Protein AF-0000000071927206 (afdb_homodimer)

Foldseek 3Di:
DPPPVPPDKDKAFDVVQLPPDAQKDWQDWDADVVQQKIKIWIFHDDDPVDGGDTWKIKIDHAWDDKDKDWPPPVVVCVDPPRVSGQKIKMPPDPVVVVSCVVVVNPCVVAPWIWMWGDHPTMIMITTGRDGIDMGTDPPPD/DPPPVPPDKDKAFDVVQLPPDAQKDWQDWDADVVQQKIKIWIFHDDDPVDGGDTWKIKIDHAWDDKDKDWPPPVVVCVPPDRCSHQKIKMPPDPVVVVSCVVVVNPCVVAPWIWMWGDHPTMIMITTGRDGIDMGTDPPPD

pLDDT: mean 85.43, std 18.82, range [23.3, 98.81]

Radius of gyration: 18.83 Å; Cα contacts (8 Å, |Δi|>4): 605; chains: 2; bounding box: 44×54×59 Å

Nearest PDB structures (foldseek):
  3msw-assembly1_A  TM=3.056E-01  e=7.959E-01  Bacteroides fragilis NCTC 9343
  1jc4-assembly2_D  TM=4.512E-01  e=2.788E+00  Propionibacterium freudenreichii subsp. shermanii
  2nvm-assembly1_A  TM=3.347E-01  e=4.313E+00  Trichormus variabilis ATCC 29413
  1jc4-assembly2_D  TM=5.559E-01  e=2.829E+00  Propionibacterium freudenreichii subsp. shermanii
  3msw-assembly1_A  TM=3.058E-01  e=8.439E-01  Bacteroides fragilis NCTC 9343

Solvent-accessible surface area (backbone atoms only — not comparable to full-atom values): 15521 Å² total; per-residue (Å²): 128,84,71,71,79,61,79,74,63,40,78,41,70,38,72,82,46,70,76,54,71,74,77,43,34,71,40,34,39,42,36,34,54,77,78,33,32,36,39,38,32,32,12,39,73,69,52,98,89,42,72,53,49,70,44,30,36,40,40,38,41,58,65,47,33,38,36,38,30,49,50,55,44,60,63,86,64,63,59,86,63,63,72,69,57,46,33,25,36,40,49,59,42,69,67,58,53,49,47,32,59,51,33,68,45,75,59,67,86,56,71,70,41,38,38,36,40,51,35,92,56,36,32,35,39,37,32,20,66,49,83,60,43,82,45,73,49,75,73,76,130,128,83,73,72,80,61,79,76,64,39,78,41,70,37,73,83,45,69,77,55,73,74,78,43,33,71,39,33,39,38,35,35,54,76,77,33,31,35,39,38,31,32,13,39,72,69,51,96,88,43,72,52,49,70,46,30,36,40,40,38,42,58,66,46,34,39,35,40,31,50,50,53,43,59,64,84,65,62,58,85,65,65,73,72,58,45,33,25,36,40,49,59,41,68,67,56,52,48,48,31,58,52,34,69,47,76,59,67,85,53,71,69,41,38,39,36,40,50,33,91,56,35,30,36,39,37,33,19,66,48,84,62,43,82,43,74,50,74,73,77,129

Organism: Aeromonas hydrophila subsp. hydrophila (strain ATCC 7966 / DSM 30187 / BCRC 13018 / CCUG 14551 / JCM 1027 / KCTC 2358 / NCIMB 9240 / NCTC 8049) (NCBI:txid380703)

Secondary structure (DSSP, 8-state):
---------EEEE-GGGGGSPTTEEEEEEEEETTTTEEEEEEEE---TTSPPEEEEEEEEESEEEEEEEET---STT-SS-----SEEEEES-HHHHHHHHHTTTTTTTS--EEEEEE-SSEEEEEEESS--EEEEPP---/-------PPEEEE-GGGGGSPTTEEEEEEEEETTTTEEEEEEEE---TTS--EEEEEEEEESEEEEEEEET---STT-SS-----SEEEEES-HHHHHHHHHTTTTTTTS--EEEEEE-SSEEEEEEESS--EEEEPP---

Structure (mmCIF, N/CA/C/O backbone):
data_AF-0000000071927206-model_v1
#
loop_
_entity.id
_entity.type
_entity.pdbx_description
1 polymer 'Uncharacterize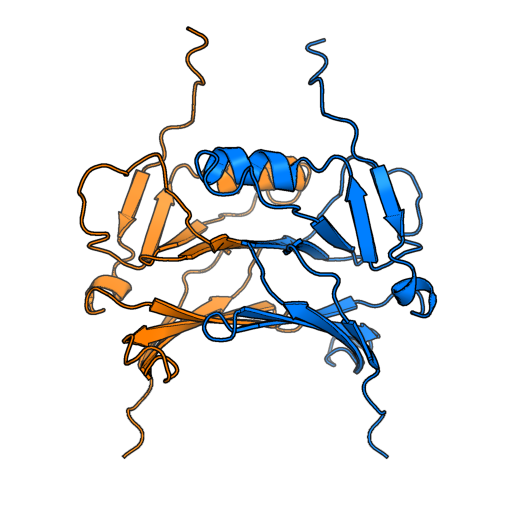d protein'
#
loop_
_atom_site.group_PDB
_atom_site.id
_atom_site.type_symbol
_atom_site.label_atom_id
_atom_site.label_alt_id
_atom_site.label_comp_id
_atom_site.label_asym_id
_atom_site.label_entity_id
_atom_site.label_seq_id
_atom_site.pdbx_PDB_ins_code
_atom_site.Cartn_x
_atom_site.Cartn_y
_atom_site.Cartn_z
_atom_site.occupancy
_atom_site.B_iso_or_equiv
_atom_site.auth_seq_id
_atom_site.auth_comp_id
_atom_site.auth_asym_id
_atom_site.auth_atom_id
_atom_site.pdbx_PDB_model_num
ATOM 1 N N . MET A 1 1 ? -18.281 3.443 -30.125 1 23.3 1 MET A N 1
ATOM 2 C CA . MET A 1 1 ? -17.312 2.396 -29.781 1 23.3 1 MET A CA 1
ATOM 3 C C . MET A 1 1 ? -15.984 3 -29.359 1 23.3 1 MET A C 1
ATOM 5 O O . MET A 1 1 ? -15.117 3.242 -30.203 1 23.3 1 MET A O 1
ATOM 9 N N . GLU A 1 2 ? -15.898 4.016 -28.578 1 28.59 2 GLU A N 1
ATOM 10 C CA . GLU A 1 2 ? -14.594 4.602 -28.281 1 28.59 2 GLU A CA 1
ATOM 11 C C . GLU A 1 2 ? -13.617 3.547 -27.766 1 28.59 2 GLU A C 1
ATOM 13 O O . GLU A 1 2 ? -13.883 2.857 -26.781 1 28.59 2 GLU A O 1
ATOM 18 N N . GLN A 1 3 ? -12.953 2.828 -28.656 1 26.89 3 GLN A N 1
ATOM 19 C CA . GLN A 1 3 ? -11.867 1.879 -28.438 1 26.89 3 GLN A CA 1
ATOM 20 C C . GLN A 1 3 ? -10.891 2.398 -27.391 1 26.89 3 GLN A C 1
ATOM 22 O O . GLN A 1 3 ? -10.172 3.373 -27.625 1 26.89 3 GLN A O 1
ATOM 27 N N . LYS A 1 4 ? -11.203 2.498 -26.125 1 38.38 4 LYS A N 1
ATOM 28 C CA . LYS A 1 4 ? -10.219 2.826 -25.094 1 38.38 4 LYS A CA 1
ATOM 29 C C . LYS A 1 4 ? -8.875 2.178 -25.391 1 38.38 4 LYS A C 1
ATOM 31 O O . LYS A 1 4 ? -8.766 0.95 -25.453 1 38.38 4 LYS A O 1
ATOM 36 N N . ASN A 1 5 ? -8.219 2.611 -26.312 1 41.53 5 ASN A N 1
ATOM 37 C CA . ASN A 1 5 ? -6.852 2.221 -26.641 1 41.53 5 ASN A CA 1
ATOM 38 C C . ASN A 1 5 ? -6.098 1.721 -25.406 1 41.53 5 ASN A C 1
ATOM 40 O O . ASN A 1 5 ? -5.371 2.484 -24.766 1 41.53 5 ASN A O 1
ATOM 44 N N . ALA A 1 6 ? -6.805 1.001 -24.656 1 54.22 6 ALA A N 1
ATOM 45 C CA . ALA A 1 6 ? -6.203 0.512 -23.422 1 54.22 6 ALA A CA 1
ATOM 46 C C . ALA A 1 6 ? -4.934 -0.283 -23.703 1 54.22 6 ALA A C 1
ATOM 48 O O . ALA A 1 6 ? -4.898 -1.104 -24.625 1 54.22 6 ALA A O 1
ATOM 49 N N . ILE A 1 7 ? -3.74 0.4 -23.641 1 59.66 7 ILE A N 1
ATOM 50 C CA . ILE A 1 7 ? -2.477 -0.326 -23.688 1 59.66 7 ILE A CA 1
ATOM 51 C C . ILE A 1 7 ? -2.678 -1.746 -23.156 1 59.66 7 ILE A C 1
ATOM 53 O O . ILE A 1 7 ? -3.1 -1.938 -22.016 1 59.66 7 ILE A O 1
ATOM 57 N N . ARG A 1 8 ? -2.695 -2.691 -24.125 1 76.31 8 ARG A N 1
ATOM 58 C CA . ARG A 1 8 ? -2.805 -4.086 -23.719 1 76.31 8 ARG A CA 1
ATOM 59 C C . ARG A 1 8 ? -1.643 -4.484 -22.812 1 76.31 8 ARG A C 1
ATOM 61 O O . ARG A 1 8 ? -0.479 -4.375 -23.203 1 76.31 8 ARG A O 1
ATOM 68 N N . GLN A 1 9 ? -1.873 -4.801 -21.547 1 82.12 9 GLN A N 1
ATOM 69 C CA . GLN A 1 9 ? -0.846 -5.215 -20.594 1 82.12 9 GLN A CA 1
ATOM 70 C C . GLN A 1 9 ? -0.563 -6.711 -20.703 1 82.12 9 GLN A C 1
ATOM 72 O O . GLN A 1 9 ? -1.472 -7.5 -20.969 1 82.12 9 GLN A O 1
ATOM 77 N N . VAL A 1 10 ? 0.725 -7.066 -20.797 1 87.31 10 VAL A N 1
ATOM 78 C CA . VAL A 1 10 ? 1.173 -8.453 -20.797 1 87.31 10 VAL A CA 1
ATOM 79 C C . VAL A 1 10 ? 1.718 -8.82 -19.422 1 87.31 10 VAL A C 1
ATOM 81 O O . VAL A 1 10 ? 2.436 -8.031 -18.797 1 87.31 10 VAL A O 1
ATOM 84 N N . ALA A 1 11 ? 1.315 -9.961 -18.922 1 89.81 11 ALA A N 1
ATOM 85 C CA . ALA A 1 11 ? 1.809 -10.508 -17.656 1 89.81 11 ALA A CA 1
ATOM 86 C C . ALA A 1 11 ? 2.732 -11.695 -17.906 1 89.81 11 ALA A C 1
ATOM 88 O O . ALA A 1 11 ? 2.359 -12.656 -18.578 1 89.81 11 ALA A O 1
ATOM 89 N N . VAL A 1 12 ? 3.957 -11.57 -17.438 1 91.62 12 VAL A N 1
ATOM 90 C CA . VAL A 1 12 ? 4.926 -12.656 -17.484 1 91.62 12 VAL A CA 1
ATOM 91 C C . VAL A 1 12 ? 5.238 -13.141 -16.078 1 91.62 12 VAL A C 1
ATOM 93 O O . VAL A 1 12 ? 5.492 -12.336 -15.18 1 91.62 12 VAL A O 1
ATOM 96 N N . PRO A 1 13 ? 5.18 -14.461 -15.891 1 92.12 13 PRO A N 1
ATOM 97 C CA . PRO A 1 13 ? 5.5 -14.953 -14.547 1 92.12 13 PRO A CA 1
ATOM 98 C C . PRO A 1 13 ? 6.898 -14.539 -14.094 1 92.12 13 PRO A C 1
ATOM 100 O O . PRO A 1 13 ? 7.836 -14.531 -14.891 1 92.12 13 PRO A O 1
ATOM 103 N N . TRP A 1 14 ? 7.004 -14.094 -12.867 1 95.62 14 TRP A N 1
ATOM 104 C CA . TRP A 1 14 ? 8.305 -13.883 -12.242 1 95.62 14 TRP A CA 1
ATOM 105 C C . TRP A 1 14 ? 8.984 -15.211 -11.93 1 95.62 14 TRP A C 1
ATOM 107 O O . TRP A 1 14 ? 8.477 -16 -11.141 1 95.62 14 TRP A O 1
ATOM 117 N N . ALA A 1 15 ? 10.055 -15.523 -12.531 1 93.81 15 ALA A N 1
ATOM 118 C CA . ALA A 1 15 ? 10.656 -16.844 -12.594 1 93.81 15 ALA A CA 1
ATOM 119 C C . ALA A 1 15 ? 10.828 -17.438 -11.195 1 93.81 15 ALA A C 1
ATOM 121 O O . ALA A 1 15 ? 10.453 -18.578 -10.945 1 93.81 15 ALA A O 1
ATOM 122 N N . PRO A 1 16 ? 11.312 -16.688 -10.195 1 94.38 16 PRO A N 1
ATOM 123 C CA . PRO A 1 16 ? 11.516 -17.266 -8.867 1 94.38 16 PRO A CA 1
ATOM 124 C C . PRO A 1 16 ? 10.211 -17.719 -8.219 1 94.38 16 PRO A C 1
ATOM 126 O O . PRO A 1 16 ? 10.227 -18.562 -7.309 1 94.38 16 PRO A O 1
ATOM 129 N N . SER A 1 17 ? 9.141 -17.203 -8.641 1 92.06 17 SER A N 1
ATOM 130 C CA . SER A 1 17 ? 7.867 -17.516 -7.996 1 92.06 17 SER A CA 1
ATOM 131 C C . SER A 1 17 ? 7.316 -18.859 -8.492 1 92.06 17 SER A C 1
ATOM 133 O O . SER A 1 17 ? 6.344 -19.375 -7.934 1 92.06 17 SER A O 1
ATOM 135 N N . ARG A 1 18 ? 7.871 -19.422 -9.461 1 90.06 18 ARG A N 1
ATOM 136 C CA . ARG A 1 18 ? 7.41 -20.703 -10 1 90.06 18 ARG A CA 1
ATOM 137 C C . ARG A 1 18 ? 7.535 -21.812 -8.969 1 90.06 18 ARG A C 1
ATOM 139 O O . ARG A 1 18 ? 6.879 -22.859 -9.086 1 90.06 18 ARG A O 1
ATOM 146 N N . GLN A 1 19 ? 8.305 -21.578 -8.031 1 91.06 19 GLN A N 1
ATOM 147 C CA . GLN A 1 19 ? 8.508 -22.578 -6.988 1 91.06 19 GLN A CA 1
ATOM 148 C C . GLN A 1 19 ? 7.398 -22.516 -5.945 1 91.06 19 GLN A C 1
ATOM 150 O O . GLN A 1 19 ? 7.312 -23.391 -5.07 1 91.06 19 GLN A O 1
ATOM 155 N N . LEU A 1 20 ? 6.645 -21.516 -6.012 1 92.81 20 LEU A N 1
ATOM 156 C CA . LEU A 1 20 ? 5.59 -21.359 -5.02 1 92.81 20 LEU A CA 1
ATOM 157 C C . LEU A 1 20 ? 4.398 -22.25 -5.344 1 92.81 20 LEU A C 1
ATOM 159 O O . LEU A 1 20 ? 4.023 -22.391 -6.508 1 92.81 20 LEU A O 1
ATOM 163 N N . PRO A 1 21 ? 3.887 -22.891 -4.309 1 90.75 21 PRO A N 1
ATOM 164 C CA . PRO A 1 21 ? 2.646 -23.641 -4.547 1 90.75 21 PRO A CA 1
ATOM 165 C C . PRO A 1 21 ? 1.467 -22.719 -4.875 1 90.75 21 PRO A C 1
ATOM 167 O O . PRO A 1 21 ? 1.464 -21.547 -4.492 1 90.75 21 PRO A O 1
ATOM 170 N N . PRO A 1 22 ? 0.513 -23.219 -5.594 1 86.38 22 PRO A N 1
ATOM 171 C CA . PRO A 1 22 ? -0.684 -22.422 -5.867 1 86.38 22 PRO A CA 1
ATOM 172 C C . PRO A 1 22 ? -1.532 -22.188 -4.617 1 86.38 22 PRO A C 1
ATOM 174 O O . PRO A 1 22 ? -1.396 -22.906 -3.627 1 86.38 22 PRO A O 1
ATOM 177 N N . GLY A 1 23 ? -2.357 -21.156 -4.668 1 88.56 23 GLY A N 1
ATOM 178 C CA . GLY A 1 23 ? -3.385 -20.953 -3.66 1 88.56 23 GLY A CA 1
ATOM 179 C C . GLY A 1 23 ? -2.889 -20.172 -2.457 1 88.56 23 GLY A C 1
ATOM 180 O O . GLY A 1 23 ? -3.555 -20.125 -1.42 1 88.56 23 GLY A O 1
ATOM 181 N N . LEU A 1 24 ? -1.702 -19.609 -2.502 1 92.5 24 LEU A N 1
AT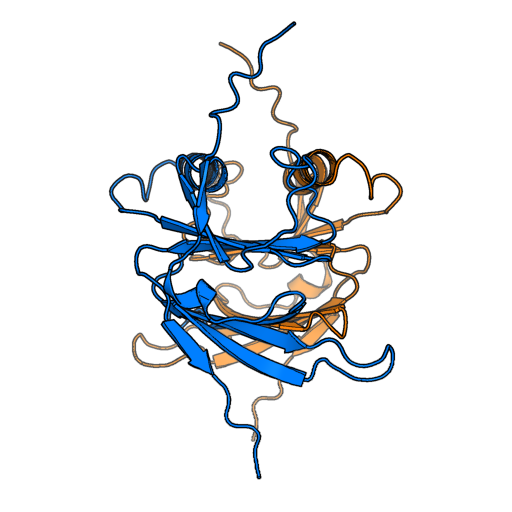OM 182 C CA . LEU A 1 24 ? -1.231 -18.766 -1.404 1 92.5 24 LEU A CA 1
ATOM 183 C C . LEU A 1 24 ? -2.064 -17.5 -1.296 1 92.5 24 LEU A C 1
ATOM 185 O O . LEU A 1 24 ? -2.721 -17.094 -2.26 1 92.5 24 LEU A O 1
ATOM 189 N N . VAL A 1 25 ? -2.043 -16.984 -0.081 1 93 25 VAL A N 1
ATOM 190 C CA . VAL A 1 25 ? -2.697 -15.703 0.16 1 93 25 VAL A CA 1
ATOM 191 C C . VAL A 1 25 ? -1.664 -14.672 0.608 1 93 25 VAL A C 1
ATOM 193 O O . VAL A 1 25 ? -0.577 -15.031 1.066 1 93 25 VAL A O 1
ATOM 196 N N . VAL A 1 26 ? -1.976 -13.445 0.363 1 94.88 26 VAL A N 1
ATOM 197 C CA . VAL A 1 26 ? -1.181 -12.375 0.957 1 94.88 26 VAL A CA 1
ATOM 198 C C . VAL A 1 26 ? -1.554 -12.211 2.428 1 94.88 26 VAL A C 1
ATOM 200 O O . VAL A 1 26 ? -2.719 -11.969 2.758 1 94.88 26 VAL A O 1
ATOM 203 N N . ALA A 1 27 ? -0.619 -12.367 3.299 1 95.56 27 ALA A N 1
ATOM 204 C CA . ALA A 1 27 ? -0.892 -12.289 4.73 1 95.56 27 ALA A CA 1
ATOM 205 C C . ALA A 1 27 ? -0.689 -10.867 5.25 1 95.56 27 ALA A C 1
ATOM 207 O O . ALA A 1 27 ? -1.537 -10.336 5.969 1 95.56 27 ALA A O 1
ATOM 208 N N . GLU A 1 28 ? 0.412 -10.266 4.906 1 97.06 28 GLU A N 1
ATOM 209 C CA . GLU A 1 28 ? 0.714 -8.93 5.398 1 97.06 28 GLU A CA 1
ATOM 210 C C . GLU A 1 28 ? 1.695 -8.211 4.477 1 97.06 28 GLU A C 1
ATOM 212 O O . GLU A 1 28 ? 2.447 -8.852 3.738 1 97.06 28 GLU A O 1
ATOM 217 N N . LEU A 1 29 ? 1.654 -6.934 4.5 1 98.5 29 LEU A N 1
ATOM 218 C CA . LEU A 1 29 ? 2.602 -6.039 3.85 1 98.5 29 LEU A CA 1
ATOM 219 C C . LEU A 1 29 ? 3.201 -5.059 4.852 1 98.5 29 LEU A C 1
ATOM 221 O O . LEU A 1 29 ? 2.475 -4.453 5.645 1 98.5 29 LEU A O 1
ATOM 225 N N . HIS A 1 30 ? 4.496 -4.969 4.832 1 98.81 30 HIS A N 1
ATOM 226 C CA . HIS A 1 30 ? 5.211 -4.004 5.66 1 98.81 30 HIS A CA 1
ATOM 227 C C . HIS A 1 30 ? 6.156 -3.15 4.824 1 98.81 30 HIS A C 1
ATOM 229 O O . HIS A 1 30 ? 7.148 -3.656 4.289 1 98.81 30 HIS A O 1
ATOM 235 N N . GLN A 1 31 ? 5.824 -1.914 4.75 1 98.5 31 GLN A N 1
ATOM 236 C CA . GLN A 1 31 ? 6.699 -0.978 4.051 1 98.5 31 GLN A CA 1
ATOM 237 C C . GLN A 1 31 ? 7.426 -0.065 5.035 1 98.5 31 GLN A C 1
ATOM 239 O O . GLN A 1 31 ? 6.789 0.638 5.824 1 98.5 31 GLN A O 1
ATOM 244 N N . ASP A 1 32 ? 8.68 -0.161 5.027 1 97.5 32 ASP A N 1
ATOM 245 C CA . ASP A 1 32 ? 9.547 0.738 5.781 1 97.5 32 ASP A CA 1
ATOM 246 C C . ASP A 1 32 ? 10.078 1.86 4.891 1 97.5 32 ASP A C 1
ATOM 248 O O . ASP A 1 32 ? 10.938 1.631 4.039 1 97.5 32 ASP A O 1
ATOM 252 N N . ILE A 1 33 ? 9.562 3.068 5.133 1 95.5 33 ILE A N 1
ATOM 253 C CA . ILE A 1 33 ? 9.883 4.184 4.246 1 95.5 33 ILE A CA 1
ATOM 254 C C . ILE A 1 33 ? 11.328 4.613 4.457 1 95.5 33 ILE A C 1
ATOM 256 O O . ILE A 1 33 ? 12.016 4.992 3.506 1 95.5 33 ILE A O 1
ATOM 260 N N . TRP A 1 34 ? 11.766 4.551 5.68 1 93 34 TRP A N 1
ATOM 261 C CA . TRP A 1 34 ? 13.125 4.973 6.004 1 93 34 TRP A CA 1
ATOM 262 C C . TRP A 1 34 ? 14.156 4.102 5.293 1 93 34 TRP A C 1
ATOM 264 O O . TRP A 1 34 ? 15.102 4.617 4.695 1 93 34 TRP A O 1
ATOM 274 N N . SER A 1 35 ? 13.914 2.85 5.305 1 94.69 35 SER A N 1
ATOM 275 C CA . SER A 1 35 ? 14.859 1.946 4.664 1 94.69 35 SER A CA 1
ATOM 276 C C . SER A 1 35 ? 14.492 1.703 3.205 1 94.69 35 SER A C 1
ATOM 278 O O . SER A 1 35 ? 15.156 0.929 2.512 1 94.69 35 SER A O 1
ATOM 280 N N . ASP A 1 36 ? 13.461 2.236 2.729 1 96.06 36 ASP A N 1
ATOM 281 C CA . ASP A 1 36 ? 12.992 2.1 1.353 1 96.06 36 ASP A CA 1
ATOM 282 C C . ASP A 1 36 ? 12.797 0.63 0.983 1 96.06 36 ASP A C 1
ATOM 284 O O . ASP A 1 36 ? 13.32 0.165 -0.032 1 96.06 36 ASP A O 1
ATOM 288 N N . SER A 1 37 ? 12 -0.006 1.831 1 98.25 37 SER A N 1
ATOM 289 C CA . SER A 1 37 ? 11.812 -1.438 1.627 1 98.25 37 SER A CA 1
ATOM 290 C C . SER A 1 37 ? 10.359 -1.84 1.86 1 98.25 37 SER A C 1
ATOM 292 O O . SER A 1 37 ? 9.617 -1.131 2.543 1 98.25 37 SER A O 1
ATOM 294 N N . LEU A 1 38 ? 10 -2.941 1.245 1 98.75 38 LEU A N 1
ATOM 295 C CA . LEU A 1 38 ? 8.68 -3.549 1.368 1 98.75 38 LEU A CA 1
ATOM 296 C C . LEU A 1 38 ? 8.789 -5.066 1.495 1 98.75 38 LEU A C 1
ATOM 298 O O . LEU A 1 38 ? 9.492 -5.711 0.71 1 98.75 38 LEU A O 1
ATOM 302 N N . THR A 1 39 ? 8.188 -5.562 2.475 1 98.75 39 THR A N 1
ATOM 303 C CA . THR A 1 39 ? 8.07 -7.008 2.643 1 98.75 39 THR A CA 1
ATOM 304 C C . THR A 1 39 ? 6.617 -7.449 2.49 1 98.75 39 THR A C 1
ATOM 306 O O . THR A 1 39 ? 5.727 -6.914 3.15 1 98.75 39 THR A O 1
ATOM 309 N N . ILE A 1 40 ? 6.414 -8.367 1.632 1 98.25 40 ILE A N 1
ATOM 310 C CA . ILE A 1 40 ? 5.109 -9 1.46 1 98.25 40 ILE A CA 1
ATOM 311 C C . ILE A 1 40 ? 5.184 -10.461 1.89 1 98.25 40 ILE A C 1
ATOM 313 O O . ILE A 1 40 ? 5.988 -11.234 1.356 1 98.25 40 ILE A O 1
ATOM 317 N N . MET A 1 41 ? 4.344 -10.766 2.818 1 97.75 41 MET A N 1
ATOM 318 C CA . MET A 1 41 ? 4.301 -12.141 3.324 1 97.75 41 MET A CA 1
ATOM 319 C C . MET A 1 41 ? 3.186 -12.93 2.65 1 97.75 41 MET A C 1
ATOM 321 O O . MET A 1 41 ? 2.039 -12.484 2.602 1 97.75 41 MET A O 1
ATOM 325 N N . LEU A 1 42 ? 3.588 -14.07 2.182 1 96.38 42 LEU A N 1
ATOM 326 C CA . LEU A 1 42 ? 2.635 -15 1.592 1 96.38 42 LEU A CA 1
ATOM 327 C C . LEU A 1 42 ? 2.5 -16.25 2.447 1 96.38 42 LEU A C 1
ATOM 329 O O . LEU A 1 42 ? 3.484 -16.734 3.021 1 96.38 42 LEU A O 1
ATOM 333 N N . GLY A 1 43 ? 1.302 -16.703 2.535 1 95.31 43 GLY A N 1
ATOM 334 C CA . GLY A 1 43 ? 1.065 -17.875 3.359 1 95.31 43 GLY A CA 1
ATOM 335 C C . GLY A 1 43 ? -0.08 -18.734 2.857 1 95.31 43 GLY A C 1
ATOM 336 O O . GLY A 1 43 ? -0.789 -18.344 1.925 1 95.31 43 GLY A O 1
ATOM 337 N N . ARG A 1 44 ? -0.213 -19.875 3.471 1 94.12 44 ARG A N 1
ATOM 338 C CA . ARG A 1 44 ? -1.331 -20.781 3.201 1 94.12 44 ARG A CA 1
ATOM 339 C C . ARG A 1 44 ? -2.523 -20.453 4.094 1 94.12 44 ARG A C 1
ATOM 341 O O . ARG A 1 44 ? -2.369 -20.297 5.309 1 94.12 44 ARG A O 1
ATOM 348 N N . ALA A 1 45 ? -3.562 -20.297 3.34 1 91.94 45 ALA A N 1
ATOM 349 C CA . ALA A 1 45 ? -4.781 -20.141 4.129 1 91.94 45 ALA A CA 1
ATOM 350 C C . ALA A 1 45 ? -5.047 -21.375 4.988 1 91.94 45 ALA A C 1
ATOM 352 O O . ALA A 1 45 ? -4.84 -22.5 4.543 1 91.94 45 ALA A O 1
ATOM 353 N N . ARG A 1 46 ? -5.441 -21.203 6.191 1 91.19 46 ARG A N 1
ATOM 354 C CA . ARG A 1 46 ? -5.785 -22.297 7.098 1 91.19 46 ARG A CA 1
ATOM 355 C C . ARG A 1 46 ? -7.289 -22.328 7.363 1 91.19 46 ARG A C 1
ATOM 357 O O . ARG A 1 46 ? -8.078 -22.578 6.453 1 91.19 46 ARG A O 1
ATOM 364 N N . SER A 1 47 ? -7.754 -21.891 8.516 1 88.44 47 SER A N 1
ATOM 365 C CA . SER A 1 47 ? -9.172 -21.766 8.836 1 88.44 47 SER A CA 1
ATOM 366 C C . SER A 1 47 ? -9.586 -20.312 8.992 1 88.44 47 SER A C 1
ATOM 368 O O . SER A 1 47 ? -8.742 -19.422 8.961 1 88.44 47 SER A O 1
ATOM 370 N N . ILE A 1 48 ? -10.852 -20.125 9.086 1 86.12 48 ILE A N 1
ATOM 371 C CA . ILE A 1 48 ? -11.398 -18.766 9.188 1 86.12 48 ILE A CA 1
ATOM 372 C C . ILE A 1 48 ? -10.961 -18.141 10.508 1 86.12 48 ILE A C 1
ATOM 374 O O . ILE A 1 48 ? -10.945 -16.906 10.648 1 86.12 48 ILE A O 1
ATOM 378 N N . ASP A 1 49 ? -10.562 -18.906 11.445 1 91.69 49 ASP A N 1
ATOM 379 C CA . ASP A 1 49 ? -10.258 -18.406 12.789 1 91.69 49 ASP A CA 1
ATOM 380 C C . ASP A 1 49 ? -8.758 -18.312 13.008 1 91.69 49 ASP A C 1
ATOM 382 O O . ASP A 1 49 ? -8.312 -17.875 14.078 1 91.69 49 ASP A O 1
ATOM 386 N N . LEU A 1 50 ? -7.969 -18.75 12 1 94.44 50 LEU A N 1
ATOM 387 C CA . LEU A 1 50 ? -6.516 -18.766 12.148 1 94.44 50 LEU A CA 1
ATOM 388 C C . LEU A 1 50 ? -5.848 -17.938 11.055 1 94.44 50 LEU A C 1
ATOM 390 O O . LEU A 1 50 ? -6.266 -17.984 9.898 1 94.44 50 LEU A O 1
ATOM 394 N N . PRO A 1 51 ? -4.887 -17.141 11.484 1 94.44 51 PRO A N 1
ATOM 395 C CA . PRO A 1 51 ? -4.121 -16.453 10.445 1 94.44 51 PRO A CA 1
ATOM 396 C C . PRO A 1 51 ? -3.402 -17.422 9.508 1 94.44 51 PRO A C 1
ATOM 398 O O . PRO A 1 51 ? -3.154 -18.578 9.875 1 94.44 51 PRO A O 1
ATOM 401 N N . PRO A 1 52 ? -3.129 -16.969 8.289 1 95.19 52 PRO A N 1
ATOM 402 C CA . PRO A 1 52 ? -2.393 -17.844 7.375 1 95.19 52 PRO A CA 1
ATOM 403 C C . PRO A 1 52 ? -1.054 -18.312 7.945 1 95.19 52 PRO A C 1
ATOM 405 O O . PRO A 1 52 ? -0.437 -17.594 8.734 1 95.19 52 PRO A O 1
ATOM 408 N N . GLN A 1 53 ? -0.697 -19.547 7.543 1 96.12 53 GLN A N 1
ATOM 409 C CA . GLN A 1 53 ? 0.651 -20.016 7.84 1 96.12 53 GLN A CA 1
ATOM 410 C C . GLN A 1 53 ? 1.664 -19.438 6.852 1 96.12 53 GLN A C 1
ATOM 412 O O . GLN A 1 53 ? 1.654 -19.797 5.672 1 96.12 53 GLN A O 1
ATOM 417 N N . ILE A 1 54 ? 2.576 -18.641 7.41 1 97.38 54 ILE A N 1
ATOM 418 C CA . ILE A 1 54 ? 3.508 -17.953 6.523 1 97.38 54 ILE A CA 1
ATOM 419 C C . ILE A 1 54 ? 4.453 -18.969 5.883 1 97.38 54 ILE A C 1
ATOM 421 O O . ILE A 1 54 ? 5.031 -19.797 6.578 1 97.38 54 ILE A O 1
ATOM 425 N N . LEU A 1 55 ? 4.547 -18.891 4.562 1 96.69 55 LEU A N 1
ATOM 426 C CA . LEU A 1 55 ? 5.43 -19.781 3.812 1 96.69 55 LEU A CA 1
ATOM 427 C C . LEU A 1 55 ? 6.672 -19.031 3.332 1 96.69 55 LEU A C 1
ATOM 429 O O . LEU A 1 55 ? 7.777 -19.578 3.375 1 96.69 55 LEU A O 1
ATOM 433 N N . CYS A 1 56 ? 6.539 -17.781 2.885 1 97 56 CYS A N 1
ATOM 434 C CA . CYS A 1 56 ? 7.664 -17.062 2.305 1 97 56 CYS A CA 1
ATOM 435 C C . CYS A 1 56 ? 7.441 -15.555 2.375 1 97 56 CYS A C 1
ATOM 437 O O . CYS A 1 56 ? 6.352 -15.102 2.719 1 97 56 CYS A O 1
ATOM 439 N N . ARG A 1 57 ? 8.469 -14.805 2.156 1 97.81 57 ARG A N 1
ATOM 440 C CA . ARG A 1 57 ? 8.398 -13.352 2.008 1 97.81 57 ARG A CA 1
ATOM 441 C C . ARG A 1 57 ? 9 -12.914 0.68 1 97.81 57 ARG A C 1
ATOM 443 O O . ARG A 1 57 ? 9.961 -13.516 0.194 1 97.81 57 ARG A O 1
ATOM 450 N N . VAL A 1 58 ? 8.406 -11.992 0.063 1 98.25 58 VAL A N 1
ATOM 451 C CA . VAL A 1 58 ? 8.945 -11.273 -1.084 1 98.25 58 VAL A CA 1
ATOM 452 C C . VAL A 1 58 ? 9.453 -9.906 -0.639 1 98.25 58 VAL A C 1
ATOM 454 O O . VAL A 1 58 ? 8.688 -9.078 -0.132 1 98.25 58 VAL A O 1
ATOM 457 N N . TYR A 1 59 ? 10.719 -9.688 -0.807 1 98.75 59 TYR A N 1
ATOM 458 C CA . TYR A 1 59 ? 11.383 -8.5 -0.294 1 98.75 59 TYR A CA 1
ATOM 459 C C . TYR A 1 59 ? 11.766 -7.555 -1.43 1 98.75 59 TYR A C 1
ATOM 461 O O . TYR A 1 59 ? 12.508 -7.934 -2.338 1 98.75 59 TYR A O 1
ATOM 469 N N . PHE A 1 60 ? 11.234 -6.367 -1.404 1 98.75 60 PHE A N 1
ATOM 470 C CA . PHE A 1 60 ? 11.5 -5.332 -2.398 1 98.75 60 PHE A CA 1
ATOM 471 C C . PHE A 1 60 ? 12.375 -4.23 -1.812 1 98.75 60 PHE A C 1
ATOM 473 O O . PHE A 1 60 ? 12.289 -3.938 -0.617 1 98.75 60 PHE A O 1
ATOM 480 N N . ARG A 1 61 ? 13.117 -3.623 -2.645 1 98.06 61 ARG A N 1
ATOM 481 C CA . ARG A 1 61 ? 13.852 -2.398 -2.35 1 98.06 61 ARG A CA 1
ATOM 482 C C . ARG A 1 61 ? 13.617 -1.345 -3.426 1 98.06 61 ARG A C 1
ATOM 484 O O . ARG A 1 61 ? 13.156 -1.664 -4.523 1 98.06 61 ARG A O 1
ATOM 491 N N . HIS A 1 62 ? 13.812 -0.064 -3.107 1 96.88 62 HIS A N 1
ATOM 492 C CA . HIS A 1 62 ? 13.695 1.051 -4.039 1 96.88 62 HIS A CA 1
ATOM 493 C C . HIS A 1 62 ? 12.297 1.118 -4.648 1 96.88 62 HIS A C 1
ATOM 495 O O . HIS A 1 62 ? 12.148 1.065 -5.871 1 96.88 62 HIS A O 1
ATOM 501 N N . ILE A 1 63 ? 11.336 1.319 -3.793 1 97.5 63 ILE A N 1
ATOM 502 C CA . ILE A 1 63 ? 9.922 1.287 -4.16 1 97.5 63 ILE A CA 1
ATOM 503 C C . ILE A 1 63 ? 9.453 2.691 -4.535 1 97.5 63 ILE A C 1
ATOM 505 O O . ILE A 1 63 ? 9.68 3.646 -3.785 1 97.5 63 ILE A O 1
ATOM 509 N N . TYR A 1 64 ? 8.797 2.844 -5.648 1 96.88 64 TYR A N 1
ATOM 510 C CA . TYR A 1 64 ? 8.266 4.137 -6.078 1 96.88 64 TYR A CA 1
ATOM 511 C C . TYR A 1 64 ? 6.785 4.258 -5.75 1 96.88 64 TYR A C 1
ATOM 513 O O . TYR A 1 64 ? 6.312 5.332 -5.375 1 96.88 64 TYR A O 1
ATOM 521 N N . ALA A 1 65 ? 6.102 3.186 -5.941 1 97.5 65 ALA A N 1
ATOM 522 C CA . ALA A 1 65 ? 4.668 3.168 -5.664 1 97.5 65 ALA A CA 1
ATOM 523 C C . ALA A 1 65 ? 4.191 1.759 -5.328 1 97.5 65 ALA A C 1
ATOM 525 O O . ALA A 1 65 ? 4.715 0.776 -5.859 1 97.5 65 ALA A O 1
ATOM 526 N N . VAL A 1 66 ? 3.273 1.68 -4.445 1 98.19 66 VAL A N 1
ATOM 527 C CA . VAL A 1 66 ? 2.59 0.444 -4.078 1 98.19 66 VAL A CA 1
ATOM 528 C C . VAL A 1 66 ? 1.08 0.674 -4.059 1 98.19 66 VAL A C 1
ATOM 530 O O . VAL A 1 66 ? 0.611 1.714 -3.59 1 98.19 66 VAL A O 1
ATOM 533 N N . ARG A 1 67 ? 0.367 -0.269 -4.582 1 97.25 67 ARG A N 1
ATOM 534 C CA . ARG A 1 67 ? -1.073 -0.272 -4.348 1 97.25 67 ARG A CA 1
ATOM 535 C C . ARG A 1 67 ? -1.571 -1.675 -4.012 1 97.25 67 ARG A C 1
ATOM 537 O O . ARG A 1 67 ? -1.09 -2.66 -4.574 1 97.25 67 ARG A O 1
ATOM 544 N N . VAL A 1 68 ? -2.412 -1.716 -3.045 1 97.06 68 VAL A N 1
ATOM 545 C CA . VAL A 1 68 ? -3.047 -2.943 -2.578 1 97.06 68 VAL A CA 1
ATOM 546 C C . VAL A 1 68 ? -4.566 -2.803 -2.654 1 97.06 68 VAL A C 1
ATOM 548 O O . VAL A 1 68 ? -5.129 -1.826 -2.154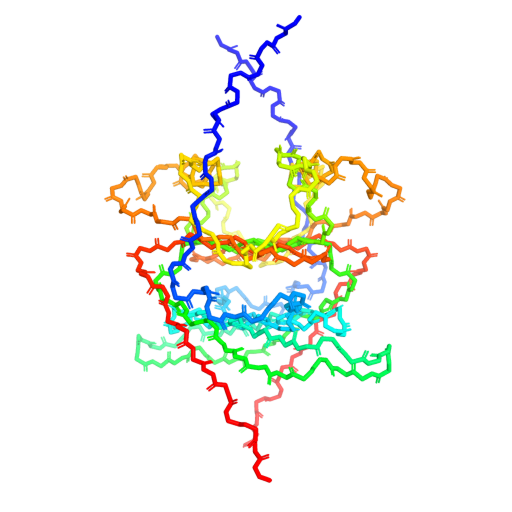 1 97.06 68 VAL A O 1
ATOM 551 N N . MET A 1 69 ? -5.184 -3.773 -3.299 1 95.38 69 MET A N 1
ATOM 552 C CA . MET A 1 69 ? -6.625 -3.68 -3.5 1 95.38 69 MET A CA 1
ATOM 553 C C . MET A 1 69 ? -7.309 -5.004 -3.18 1 95.38 69 MET A C 1
ATOM 555 O O . MET A 1 69 ? -6.789 -6.07 -3.508 1 95.38 69 MET A O 1
ATOM 559 N N . GLU A 1 70 ? -8.406 -4.863 -2.58 1 91.81 70 GLU A N 1
ATOM 560 C CA . GLU A 1 70 ? -9.281 -6.031 -2.461 1 91.81 70 GLU A CA 1
ATOM 561 C C . GLU A 1 70 ? -10.023 -6.305 -3.766 1 91.81 70 GLU A C 1
ATOM 563 O O . GLU A 1 70 ? -10.297 -5.379 -4.531 1 91.81 70 GLU A O 1
ATOM 568 N N . ASP A 1 71 ? -10.375 -7.48 -4.059 1 80.44 71 ASP A N 1
ATOM 569 C CA . ASP A 1 71 ? -11.227 -7.945 -5.148 1 80.44 71 ASP A CA 1
ATOM 570 C C . ASP A 1 71 ? -10.766 -7.375 -6.488 1 80.44 71 ASP A C 1
ATOM 572 O O . ASP A 1 71 ? -11.562 -6.832 -7.25 1 80.44 71 ASP A O 1
ATOM 576 N N . CYS A 1 72 ? -9.5 -7.328 -6.555 1 65.5 72 CYS A N 1
ATOM 577 C CA . CYS A 1 72 ? -8.977 -6.812 -7.812 1 65.5 72 CYS A CA 1
ATOM 578 C C . CYS A 1 72 ? -9.258 -7.777 -8.961 1 65.5 72 CYS A C 1
ATOM 580 O O . CYS A 1 72 ? -9.203 -9 -8.781 1 65.5 72 CYS A O 1
ATOM 582 N N . ASP A 1 73 ? -10.547 -7.488 -9.625 1 55.31 73 ASP A N 1
ATOM 583 C CA . ASP A 1 73 ? -10.766 -8.281 -10.836 1 55.31 73 ASP A CA 1
ATOM 584 C C . ASP A 1 73 ? -9.805 -7.859 -11.945 1 55.31 73 ASP A C 1
ATOM 586 O O . ASP A 1 73 ? -9.836 -6.715 -12.398 1 55.31 73 ASP A O 1
ATOM 590 N N . LEU A 1 74 ? -8.562 -8.117 -11.859 1 50.5 74 LEU A N 1
ATOM 591 C CA . LEU A 1 74 ? -7.855 -7.699 -13.062 1 50.5 74 LEU A CA 1
ATOM 592 C C . LEU A 1 74 ? -8.719 -7.926 -14.305 1 50.5 74 LEU A C 1
ATOM 594 O O . LEU A 1 74 ? -9.102 -9.062 -14.602 1 50.5 74 LEU A O 1
ATOM 598 N N . ALA A 1 75 ? -9.742 -7.148 -14.453 1 45.03 75 ALA A N 1
ATOM 599 C CA . ALA A 1 75 ? -10.484 -7.18 -15.711 1 45.03 75 ALA A CA 1
ATOM 600 C C . ALA A 1 75 ? -9.695 -7.902 -16.797 1 45.03 75 ALA A C 1
ATOM 602 O O . ALA A 1 75 ? -10.273 -8.586 -17.641 1 45.03 75 ALA A O 1
ATOM 603 N N . GLU A 1 76 ? -8.562 -7.25 -17.078 1 46.47 76 GLU A N 1
ATOM 604 C CA . GLU A 1 76 ? -8.094 -7.75 -18.359 1 46.47 76 GLU A CA 1
ATOM 605 C C . GLU A 1 76 ? -8.203 -9.266 -18.438 1 46.47 76 GLU A C 1
ATOM 607 O O . GLU A 1 76 ? -8.508 -9.82 -19.5 1 46.47 76 GLU A O 1
ATOM 612 N N . GLY A 1 77 ? -7.523 -10.023 -17.516 1 42.5 77 GLY A N 1
ATOM 613 C CA . GLY A 1 77 ? -7.496 -11.461 -17.734 1 42.5 77 GLY A CA 1
ATOM 614 C C . GLY A 1 77 ? -8.633 -12.195 -17.047 1 42.5 77 GLY A C 1
ATOM 615 O O . GLY A 1 77 ? -8.406 -13.109 -16.25 1 42.5 77 GLY A O 1
ATOM 616 N N . LYS A 1 78 ? -9.734 -11.617 -16.703 1 43.09 78 LYS A N 1
ATOM 617 C CA . LYS A 1 78 ? -10.805 -12.531 -16.297 1 43.09 78 LYS A CA 1
ATOM 618 C C . LYS A 1 78 ? -10.773 -13.812 -17.125 1 43.09 78 LYS A C 1
ATOM 620 O O . LYS A 1 78 ? -11.727 -14.602 -17.078 1 43.09 78 LYS A O 1
ATOM 625 N N . ASP A 1 79 ? -10.32 -13.82 -18.281 1 40.97 79 ASP A N 1
ATOM 626 C CA . ASP A 1 79 ? -10.312 -15.227 -18.688 1 40.97 79 ASP A CA 1
ATOM 627 C C . ASP A 1 79 ? -9.922 -16.125 -17.516 1 40.97 79 ASP A C 1
ATOM 629 O O . ASP A 1 79 ? -9.273 -15.68 -16.562 1 40.97 79 ASP A O 1
ATOM 633 N N . SER A 1 80 ? -10.375 -17.516 -17.531 1 39.53 80 SER A N 1
ATOM 634 C CA . SER A 1 80 ? -10.188 -18.734 -16.734 1 39.53 80 SER A CA 1
ATOM 635 C C . SER A 1 80 ? -8.836 -18.719 -16.016 1 39.53 80 SER A C 1
ATOM 637 O O . SER A 1 80 ? -8.312 -19.766 -15.656 1 39.53 80 SER A O 1
ATOM 639 N N . HIS A 1 81 ? -7.949 -17.766 -16.234 1 40.84 81 HIS A N 1
ATOM 640 C CA . HIS A 1 81 ? -6.602 -18.234 -15.938 1 40.84 81 HIS A CA 1
ATOM 641 C C . HIS A 1 81 ? -6.422 -18.484 -14.445 1 40.84 81 HIS A C 1
ATOM 643 O O . HIS A 1 81 ? -6.766 -17.625 -13.625 1 40.84 81 HIS A O 1
ATOM 649 N N . ALA A 1 82 ? -6.668 -19.547 -13.914 1 45.03 82 ALA A N 1
ATOM 650 C CA . ALA A 1 82 ? -5.957 -20.094 -12.766 1 45.03 82 ALA A CA 1
ATOM 651 C C . ALA A 1 82 ? -4.766 -19.219 -12.383 1 45.03 82 ALA A C 1
ATOM 653 O O . ALA A 1 82 ? -3.854 -19.016 -13.188 1 45.03 82 ALA A O 1
ATOM 654 N N . ILE A 1 83 ? -4.973 -18.016 -11.781 1 52.41 83 ILE A N 1
ATOM 655 C CA . ILE A 1 83 ? -3.787 -17.312 -11.312 1 52.41 83 ILE A CA 1
ATOM 656 C C . ILE A 1 83 ? -2.652 -18.312 -11.078 1 52.41 83 ILE A C 1
ATOM 658 O O . ILE A 1 83 ? -2.533 -18.875 -9.992 1 52.41 83 ILE A O 1
ATOM 662 N N . GLU A 1 84 ? -2.43 -19.125 -12.094 1 57.34 84 GLU A N 1
ATOM 663 C CA . GLU A 1 84 ? -1.407 -20.141 -11.906 1 57.34 84 GLU A CA 1
ATOM 664 C C . GLU A 1 84 ? -0.132 -19.547 -11.32 1 57.34 84 GLU A C 1
ATOM 666 O O . GLU A 1 84 ? 0.526 -20.172 -10.484 1 57.34 84 GLU A O 1
ATOM 671 N N . GLU A 1 85 ? 0.131 -18.156 -11.703 1 67.69 85 GLU A N 1
ATOM 672 C CA . GLU A 1 85 ? 1.375 -17.609 -11.164 1 67.69 85 GLU A CA 1
ATOM 673 C C . GLU A 1 85 ? 1.106 -16.453 -10.219 1 67.69 85 GLU A C 1
ATOM 675 O O . GLU A 1 85 ? 0.525 -15.438 -10.617 1 67.69 85 GLU A O 1
ATOM 680 N N . GLN A 1 86 ? 1.505 -16.594 -9 1 84.12 86 GLN A N 1
ATOM 681 C CA . GLN A 1 86 ? 1.225 -15.695 -7.879 1 84.12 86 GLN A CA 1
ATOM 682 C C . GLN A 1 86 ? 1.892 -14.336 -8.078 1 84.12 86 GLN A C 1
ATOM 684 O O . GLN A 1 86 ? 1.366 -13.312 -7.641 1 84.12 86 GLN A O 1
ATOM 689 N N . ILE A 1 87 ? 3.111 -14.32 -8.75 1 94.56 87 ILE A N 1
ATOM 690 C CA . ILE A 1 87 ? 3.855 -13.078 -8.93 1 94.56 87 ILE A CA 1
ATOM 691 C C . ILE A 1 87 ? 4.203 -12.898 -10.406 1 94.56 87 ILE A C 1
ATOM 693 O O . ILE A 1 87 ? 4.805 -13.781 -11.023 1 94.56 87 ILE A O 1
ATOM 697 N N . GLN A 1 88 ? 3.828 -11.781 -10.953 1 94.38 88 GLN A N 1
ATOM 698 C CA . GLN A 1 88 ? 4.008 -11.516 -12.375 1 94.38 88 GLN A CA 1
ATOM 699 C C . GLN A 1 88 ? 4.691 -10.172 -12.602 1 94.38 88 GLN A C 1
ATOM 701 O O . GLN A 1 88 ? 4.586 -9.266 -11.773 1 94.38 88 GLN A O 1
ATOM 706 N N . LEU A 1 89 ? 5.359 -10.164 -13.703 1 95.44 89 LEU A N 1
ATOM 707 C CA . LEU A 1 89 ? 5.828 -8.898 -14.266 1 95.44 89 LEU A CA 1
ATOM 708 C C . LEU A 1 89 ? 4.848 -8.367 -15.305 1 95.44 89 LEU A C 1
ATOM 710 O O . LEU A 1 89 ? 4.473 -9.086 -16.234 1 95.44 89 LEU A O 1
ATOM 714 N N . ILE A 1 90 ? 4.449 -7.121 -15.086 1 94.62 90 ILE A N 1
ATOM 715 C CA . ILE A 1 90 ? 3.465 -6.527 -15.984 1 94.62 90 ILE A CA 1
ATOM 716 C C . ILE A 1 90 ? 4.152 -5.527 -16.922 1 94.62 90 ILE A C 1
ATOM 718 O O . ILE A 1 90 ? 4.734 -4.539 -16.453 1 94.62 90 ILE A O 1
ATOM 722 N N . THR A 1 91 ? 4.047 -5.785 -18.328 1 92.12 91 THR A N 1
ATOM 723 C CA . THR A 1 91 ? 4.645 -4.898 -19.312 1 92.12 91 THR A CA 1
ATOM 724 C C . THR A 1 91 ? 3.861 -4.953 -20.625 1 92.12 91 THR A C 1
ATOM 726 O O . THR A 1 91 ? 3.504 -6.031 -21.094 1 92.12 91 THR A O 1
ATOM 729 N N . PRO A 1 92 ? 3.545 -3.814 -21.266 1 92.25 92 PRO A N 1
ATOM 730 C CA . PRO A 1 92 ? 3.57 -2.473 -20.672 1 92.25 92 PRO A CA 1
ATOM 731 C C . PRO A 1 92 ? 2.648 -2.34 -19.469 1 92.25 92 PRO A C 1
ATOM 733 O O . PRO A 1 92 ? 1.819 -3.219 -19.219 1 92.25 92 PRO A O 1
ATOM 736 N N . SER A 1 93 ? 2.84 -1.427 -18.625 1 93.31 93 SER A N 1
ATOM 737 C CA . SER A 1 93 ? 2.133 -1.289 -17.359 1 93.31 93 SER A CA 1
ATOM 738 C C . SER A 1 93 ? 1.309 -0.007 -17.328 1 93.31 93 SER A C 1
ATOM 740 O O . SER A 1 93 ? 1.861 1.094 -17.375 1 93.31 93 SER A O 1
ATOM 742 N N . ARG A 1 94 ? 0.049 -0.122 -17.172 1 91.94 94 ARG A N 1
ATOM 743 C CA . ARG A 1 94 ? -0.822 1.034 -16.984 1 91.94 94 ARG A CA 1
ATOM 744 C C . ARG A 1 94 ? -0.545 1.719 -15.648 1 91.94 94 ARG A C 1
ATOM 746 O O . ARG A 1 94 ? -0.618 2.945 -15.547 1 91.94 94 ARG A O 1
ATOM 753 N N . PHE A 1 95 ? -0.228 0.915 -14.672 1 93.44 95 PHE A N 1
ATOM 754 C CA . PHE A 1 95 ? 0.084 1.463 -13.359 1 93.44 95 PHE A CA 1
ATOM 755 C C . PHE A 1 95 ? 1.335 2.332 -13.422 1 93.44 95 PHE A C 1
ATOM 757 O O . PHE A 1 95 ? 1.359 3.432 -12.859 1 93.44 95 PHE A O 1
ATOM 764 N N . ALA A 1 96 ? 2.307 1.877 -14.133 1 94.62 96 ALA A N 1
ATOM 765 C CA . ALA A 1 96 ? 3.523 2.668 -14.289 1 94.62 96 ALA A CA 1
ATOM 766 C C . ALA A 1 96 ? 3.24 3.961 -15.055 1 94.62 96 ALA A C 1
ATOM 768 O O . ALA A 1 96 ? 3.727 5.031 -14.68 1 94.62 96 ALA A O 1
ATOM 769 N N . SER A 1 97 ? 2.484 3.854 -16.109 1 92.56 97 SER A N 1
ATOM 770 C CA . SER A 1 97 ? 2.119 5.031 -16.891 1 92.56 97 SER A CA 1
ATOM 771 C C . SER A 1 97 ? 1.37 6.051 -16.031 1 92.56 97 SER A C 1
ATOM 773 O O . SER A 1 97 ? 1.651 7.246 -16.094 1 92.56 97 SER A O 1
ATOM 775 N N . TRP A 1 98 ? 0.416 5.562 -15.359 1 91.25 98 TRP A N 1
ATOM 776 C CA . TRP A 1 98 ? -0.334 6.414 -14.445 1 91.25 98 TRP A CA 1
ATOM 777 C C . TRP A 1 98 ? 0.599 7.102 -13.445 1 91.25 98 TRP A C 1
ATOM 779 O O . TRP A 1 98 ? 0.487 8.305 -13.211 1 91.25 98 TRP A O 1
ATOM 789 N N . PHE A 1 99 ? 1.52 6.371 -12.883 1 93.31 99 PHE A N 1
ATOM 790 C CA . PHE A 1 99 ? 2.455 6.898 -11.898 1 93.31 99 PHE A CA 1
ATOM 791 C C . PHE A 1 99 ? 3.305 8.016 -12.492 1 93.31 99 PHE A C 1
ATOM 793 O O . PHE A 1 99 ? 3.545 9.031 -11.844 1 93.31 99 PHE A O 1
ATOM 800 N N . HIS A 1 100 ? 3.693 7.805 -13.688 1 92 100 HIS A N 1
ATOM 801 C CA . HIS A 1 100 ? 4.477 8.836 -14.359 1 92 100 HIS A CA 1
ATOM 802 C C . HIS A 1 100 ? 3.67 10.125 -14.516 1 92 100 HIS A C 1
ATOM 804 O O . HIS A 1 100 ? 4.199 11.219 -14.312 1 92 100 HIS A O 1
ATOM 810 N N . GLN A 1 101 ? 2.455 9.93 -14.859 1 87.19 101 GLN A N 1
ATOM 811 C CA . GLN A 1 101 ? 1.587 11.094 -15 1 87.19 101 GLN A CA 1
ATOM 812 C C . GLN A 1 101 ? 1.358 11.773 -13.648 1 87.19 101 GLN A C 1
ATOM 814 O O . GLN A 1 101 ? 1.468 12.992 -13.539 1 87.19 101 GLN A O 1
ATOM 819 N N . GLU A 1 102 ? 1.088 10.938 -12.609 1 84 102 GLU A N 1
ATOM 820 C CA . GLU A 1 102 ? 0.794 11.438 -11.273 1 84 102 GLU A CA 1
ATOM 821 C C . GLU A 1 102 ? 1.994 12.172 -10.68 1 84 102 GLU A C 1
ATOM 823 O O . GLU A 1 102 ? 1.832 13.148 -9.945 1 84 102 GLU A O 1
ATOM 828 N N . SER A 1 103 ? 3.203 11.75 -10.969 1 86.19 103 SER A N 1
ATOM 829 C CA . SER A 1 103 ? 4.422 12.352 -10.438 1 86.19 103 SER A CA 1
ATOM 830 C C . SER A 1 103 ? 4.945 13.445 -11.367 1 86.19 103 SER A C 1
ATOM 832 O O . SER A 1 103 ? 6.066 13.93 -11.188 1 86.19 103 SER A O 1
ATOM 834 N N . ASP A 1 104 ? 4.219 13.758 -12.43 1 86.81 104 ASP A N 1
ATOM 835 C CA . ASP A 1 104 ? 4.574 14.773 -13.414 1 86.81 104 ASP A CA 1
ATOM 836 C C . ASP A 1 104 ? 5.891 14.438 -14.102 1 86.81 104 ASP A C 1
ATOM 838 O O . ASP A 1 104 ? 6.73 15.312 -14.312 1 86.81 104 ASP A O 1
ATOM 842 N N . GLY A 1 105 ? 6.09 13.234 -14.305 1 87.38 105 GLY A N 1
ATOM 843 C CA . GLY A 1 105 ? 7.219 12.758 -15.094 1 87.38 105 GLY A CA 1
ATOM 844 C C . GLY A 1 105 ? 8.531 12.773 -14.32 1 87.38 105 GLY A C 1
ATOM 845 O O . GLY A 1 105 ? 9.602 12.625 -14.914 1 87.38 105 GLY A O 1
ATOM 846 N N . LEU A 1 106 ? 8.516 12.992 -13.023 1 88.5 106 LEU A N 1
ATOM 847 C CA . LEU A 1 106 ? 9.719 13.094 -12.195 1 88.5 106 LEU A CA 1
ATOM 848 C C . LEU A 1 106 ? 10.562 11.828 -12.32 1 88.5 106 LEU A C 1
ATOM 850 O O . LEU A 1 106 ? 11.789 11.883 -12.156 1 88.5 106 LEU A O 1
ATOM 854 N N . HIS A 1 107 ? 9.961 10.695 -12.656 1 91.5 107 HIS A N 1
ATOM 855 C CA . HIS A 1 107 ? 10.664 9.414 -12.641 1 91.5 107 HIS A CA 1
ATOM 856 C C . HIS A 1 107 ? 10.703 8.789 -14.023 1 91.5 107 HIS A C 1
ATOM 858 O O . HIS A 1 107 ? 10.82 7.57 -14.156 1 91.5 107 HIS A O 1
ATOM 864 N N . LEU A 1 108 ? 10.586 9.508 -15.055 1 90 108 LEU A N 1
ATOM 865 C CA . LEU A 1 108 ? 10.508 9 -16.422 1 90 108 LEU A CA 1
ATOM 866 C C . LEU A 1 108 ? 11.82 8.344 -16.828 1 90 108 LEU A C 1
ATOM 868 O O . LEU A 1 108 ? 11.836 7.438 -17.656 1 90 108 LEU A O 1
ATOM 872 N N . ASP A 1 109 ? 12.852 8.711 -16.172 1 91.44 109 ASP A N 1
ATOM 873 C CA . ASP A 1 109 ? 14.172 8.195 -16.547 1 91.44 109 ASP A CA 1
ATOM 874 C C . ASP A 1 109 ? 14.492 6.914 -15.781 1 91.44 109 ASP A C 1
ATOM 876 O O . ASP A 1 109 ? 15.516 6.273 -16.047 1 91.44 109 ASP A O 1
ATOM 880 N N . GLU A 1 110 ? 13.695 6.547 -14.891 1 91.69 110 GLU A N 1
ATOM 881 C CA . GLU A 1 110 ? 13.93 5.328 -14.117 1 91.69 110 GLU A CA 1
ATOM 882 C C . GLU A 1 110 ? 13.43 4.098 -14.859 1 91.69 110 GLU A C 1
ATOM 884 O O . GLU A 1 110 ? 12.422 4.164 -15.578 1 91.69 110 GLU A O 1
ATOM 889 N N . ASP A 1 111 ? 14.148 3.012 -14.789 1 92.94 111 ASP A N 1
ATOM 890 C CA . ASP A 1 111 ? 13.711 1.725 -15.312 1 92.94 111 ASP A CA 1
ATOM 891 C C . ASP A 1 111 ? 12.75 1.033 -14.344 1 92.94 111 ASP A C 1
ATOM 893 O O . ASP A 1 111 ? 13.133 0.086 -13.656 1 92.94 111 ASP A O 1
ATOM 897 N N . LEU A 1 112 ? 11.5 1.479 -14.352 1 96.12 112 LEU A N 1
ATOM 898 C CA . LEU A 1 112 ? 10.516 0.964 -13.414 1 96.12 112 LEU A CA 1
ATOM 899 C C . LEU A 1 112 ? 9.969 -0.385 -13.875 1 96.12 112 LEU A C 1
ATOM 901 O O . LEU A 1 112 ? 9.586 -0.539 -15.039 1 96.12 112 LEU A O 1
ATOM 905 N N . GLN A 1 113 ? 10.078 -1.281 -13.008 1 97.69 113 GLN A N 1
ATOM 906 C CA . GLN A 1 113 ? 9.438 -2.576 -13.195 1 97.69 113 GLN A CA 1
ATOM 907 C C . GLN A 1 113 ? 8.164 -2.682 -12.359 1 97.69 113 GLN A C 1
ATOM 909 O O . GLN A 1 113 ? 8.117 -2.215 -11.219 1 97.69 113 GLN A O 1
ATOM 914 N N . HIS A 1 114 ? 7.133 -3.275 -12.938 1 97.81 114 HIS A N 1
ATOM 915 C CA . HIS A 1 114 ? 5.848 -3.484 -12.281 1 97.81 114 HIS A CA 1
ATOM 916 C C . HIS A 1 114 ? 5.645 -4.953 -11.93 1 97.81 114 HIS A C 1
ATOM 918 O O . HIS A 1 114 ? 5.496 -5.797 -12.812 1 97.81 114 HIS A O 1
ATOM 924 N N . TYR A 1 115 ? 5.746 -5.242 -10.648 1 97.12 115 TYR A N 1
ATOM 925 C CA . TYR A 1 115 ? 5.41 -6.566 -10.141 1 97.12 115 TYR A CA 1
ATOM 926 C C . TYR A 1 115 ? 3.992 -6.594 -9.578 1 97.12 115 TYR A C 1
ATOM 928 O O . TYR A 1 115 ? 3.598 -5.691 -8.828 1 97.12 115 TYR A O 1
ATOM 936 N N . ARG A 1 116 ? 3.258 -7.617 -9.953 1 95.12 116 ARG A N 1
ATOM 937 C CA . ARG A 1 116 ? 1.933 -7.844 -9.383 1 95.12 116 ARG A CA 1
ATOM 938 C C . ARG A 1 116 ? 1.878 -9.172 -8.633 1 95.12 116 ARG A C 1
ATOM 940 O O . ARG A 1 116 ? 2.268 -10.211 -9.164 1 95.12 116 ARG A O 1
ATOM 947 N N . ILE A 1 117 ? 1.522 -9.109 -7.387 1 95.25 117 ILE A N 1
ATOM 948 C CA . ILE A 1 117 ? 1.199 -10.297 -6.605 1 95.25 117 ILE A CA 1
ATOM 949 C C . ILE A 1 117 ? -0.316 -10.438 -6.484 1 95.25 117 ILE A C 1
ATOM 951 O O . ILE A 1 117 ? -0.979 -9.594 -5.871 1 95.25 117 ILE A O 1
ATOM 955 N N . SER A 1 118 ? -0.793 -11.477 -7.105 1 90.5 118 SER A N 1
ATOM 956 C CA . SER A 1 118 ? -2.236 -11.68 -7.125 1 90.5 118 SER A CA 1
ATOM 957 C C . SER A 1 118 ? -2.625 -12.945 -6.363 1 90.5 118 SER A C 1
ATOM 959 O O . SER A 1 118 ? -2.008 -14 -6.539 1 90.5 118 SER A O 1
ATOM 961 N N . THR A 1 119 ? -3.523 -12.75 -5.496 1 87.38 119 THR A N 1
ATOM 962 C CA . THR A 1 119 ? -4.195 -13.859 -4.832 1 87.38 119 THR A CA 1
ATOM 963 C C . THR A 1 119 ? -5.703 -13.789 -5.051 1 87.38 119 THR A C 1
ATOM 965 O O . THR A 1 119 ? -6.191 -12.914 -5.77 1 87.38 119 THR A O 1
ATOM 968 N N . TRP A 1 120 ? -6.367 -14.742 -4.562 1 79.38 120 TRP A N 1
ATOM 969 C CA . TRP A 1 120 ? -7.805 -14.82 -4.816 1 79.38 120 TRP A CA 1
ATOM 970 C C . TRP A 1 120 ? -8.516 -13.57 -4.301 1 79.38 120 TRP A C 1
ATOM 972 O O . TRP A 1 120 ? -9.523 -13.148 -4.871 1 79.38 120 TRP A O 1
ATOM 982 N N . ASP A 1 121 ? -7.977 -12.953 -3.285 1 81 121 ASP A N 1
ATOM 983 C CA 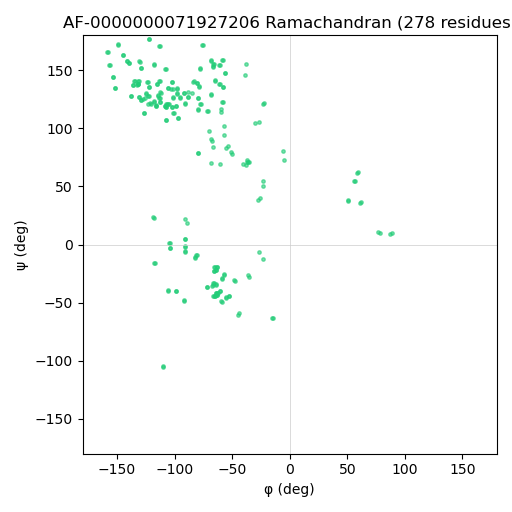. ASP A 1 121 ? -8.75 -11.906 -2.625 1 81 121 ASP A CA 1
ATOM 984 C C . ASP A 1 121 ? -8.055 -10.555 -2.729 1 81 121 ASP A C 1
ATOM 986 O O . ASP A 1 121 ? -8.664 -9.508 -2.473 1 81 121 ASP A O 1
ATOM 990 N N . TYR A 1 122 ? -6.805 -10.562 -3.072 1 88.88 122 TYR A N 1
ATOM 991 C CA . TYR A 1 122 ? -6.078 -9.297 -3.086 1 88.88 122 TYR A CA 1
ATOM 992 C C . TYR A 1 122 ? -5.117 -9.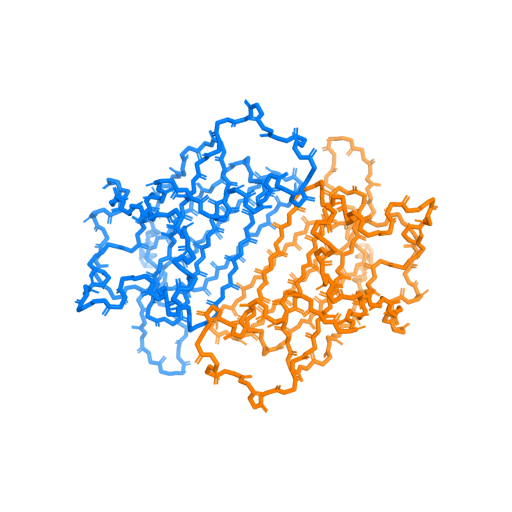234 -4.266 1 88.88 122 TYR A C 1
ATOM 994 O O . TYR A 1 122 ? -4.723 -10.266 -4.809 1 88.88 122 TYR A O 1
ATOM 1002 N N . CYS A 1 123 ? -4.777 -8.07 -4.621 1 91.81 123 CYS A N 1
ATOM 1003 C CA . CYS A 1 123 ? -3.678 -7.797 -5.535 1 91.81 123 CYS A CA 1
ATOM 1004 C C . CYS A 1 123 ? -2.773 -6.699 -4.988 1 91.81 123 CYS A C 1
ATOM 1006 O O . CYS A 1 123 ? -3.258 -5.699 -4.457 1 91.81 123 CYS A O 1
ATOM 1008 N N . ALA A 1 124 ? -1.543 -6.914 -5.109 1 96.38 124 ALA A N 1
ATOM 1009 C CA . ALA A 1 124 ? -0.531 -5.918 -4.766 1 96.38 124 ALA A CA 1
ATOM 1010 C C . ALA A 1 124 ? 0.349 -5.594 -5.969 1 96.38 124 ALA A C 1
ATOM 1012 O O . ALA A 1 124 ? 0.937 -6.492 -6.578 1 96.38 124 ALA A O 1
ATOM 1013 N N . ASP A 1 125 ? 0.352 -4.371 -6.32 1 96.56 125 ASP A N 1
ATOM 1014 C CA . ASP A 1 125 ? 1.227 -3.875 -7.379 1 96.56 125 ASP A CA 1
ATOM 1015 C C . ASP A 1 125 ? 2.389 -3.07 -6.805 1 96.56 125 ASP A C 1
ATOM 1017 O O . ASP A 1 125 ? 2.189 -2.211 -5.945 1 96.56 125 ASP A O 1
ATOM 1021 N N . VAL A 1 126 ? 3.537 -3.355 -7.312 1 98.44 126 VAL A N 1
ATOM 1022 C CA . VAL A 1 126 ? 4.734 -2.67 -6.84 1 98.44 126 VAL A CA 1
ATOM 1023 C C . VAL A 1 126 ? 5.52 -2.117 -8.031 1 98.44 126 VAL A C 1
ATOM 1025 O O . VAL A 1 126 ? 5.801 -2.844 -8.984 1 98.44 126 VAL A O 1
ATOM 1028 N N . LEU A 1 127 ? 5.758 -0.834 -7.969 1 98.31 127 LEU A N 1
ATOM 1029 C CA . LEU A 1 127 ? 6.699 -0.225 -8.906 1 98.31 127 LEU A CA 1
ATOM 1030 C C . LEU A 1 127 ? 8.07 -0.049 -8.258 1 98.31 127 LEU A C 1
ATOM 1032 O O . LEU A 1 127 ? 8.203 0.646 -7.25 1 98.31 127 LEU A O 1
ATOM 1036 N N . THR A 1 128 ? 9.047 -0.682 -8.844 1 98.44 128 THR A N 1
ATOM 1037 C CA . THR A 1 128 ? 10.398 -0.674 -8.305 1 98.44 128 THR A CA 1
ATOM 1038 C C . THR A 1 128 ? 11.43 -0.676 -9.43 1 98.44 128 THR A C 1
ATOM 1040 O O . THR A 1 128 ? 11.094 -0.958 -10.586 1 98.44 128 THR A O 1
ATOM 1043 N N . SER A 1 129 ? 12.641 -0.324 -9.078 1 97.19 129 SER A N 1
ATOM 1044 C CA . SER A 1 129 ? 13.711 -0.368 -10.062 1 97.19 129 SER A CA 1
ATOM 1045 C C . SER A 1 129 ? 14.625 -1.57 -9.836 1 97.19 129 SER A C 1
ATOM 1047 O O . SER A 1 129 ? 15.609 -1.751 -10.555 1 97.19 129 SER A O 1
ATOM 1049 N N . ARG A 1 130 ? 14.312 -2.369 -8.859 1 97.12 130 ARG A N 1
ATOM 1050 C CA . ARG A 1 130 ? 15.102 -3.549 -8.523 1 97.12 130 ARG A CA 1
ATOM 1051 C C . ARG A 1 130 ? 14.211 -4.781 -8.375 1 97.12 130 ARG A C 1
ATOM 1053 O O . ARG A 1 130 ? 13.125 -4.703 -7.809 1 97.12 130 ARG A O 1
ATOM 1060 N N . ALA A 1 131 ? 14.781 -5.918 -8.898 1 97.81 131 ALA A N 1
ATOM 1061 C CA . ALA A 1 131 ? 14.047 -7.168 -8.719 1 97.81 131 ALA A CA 1
ATOM 1062 C C . ALA A 1 131 ? 13.945 -7.539 -7.246 1 97.81 131 ALA A C 1
ATOM 1064 O O . ALA A 1 131 ? 14.898 -7.371 -6.488 1 97.81 131 ALA A O 1
ATOM 1065 N N . PRO A 1 132 ? 12.812 -8.055 -6.871 1 98.5 132 PRO A N 1
ATOM 1066 C CA . PRO A 1 132 ? 12.672 -8.484 -5.477 1 98.5 132 PRO A CA 1
ATOM 1067 C C . PRO A 1 132 ? 13.391 -9.805 -5.191 1 98.5 132 PRO A C 1
ATOM 1069 O O . PRO A 1 132 ? 13.914 -10.43 -6.109 1 98.5 132 PRO A O 1
ATOM 1072 N N . GLU A 1 133 ? 13.414 -10.109 -3.932 1 98.31 133 GLU A N 1
ATOM 1073 C CA . GLU A 1 133 ? 13.961 -11.383 -3.463 1 98.31 133 GLU A CA 1
ATOM 1074 C C . 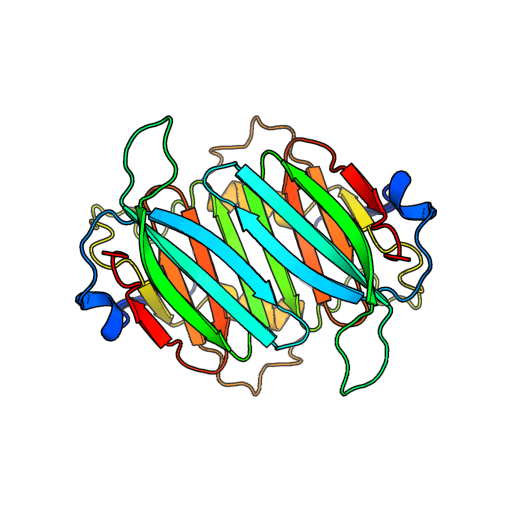GLU A 1 133 ? 12.875 -12.242 -2.818 1 98.31 133 GLU A C 1
ATOM 1076 O O . GLU A 1 133 ? 12.016 -11.734 -2.096 1 98.31 133 GLU A O 1
ATOM 1081 N N . LEU A 1 134 ? 12.953 -13.469 -3.15 1 97.81 134 LEU A N 1
ATOM 1082 C CA . LEU A 1 134 ? 12.07 -14.453 -2.525 1 97.81 134 LEU A CA 1
ATOM 1083 C C . LEU A 1 134 ? 12.805 -15.227 -1.438 1 97.81 134 LEU A C 1
ATOM 1085 O O . LEU A 1 134 ? 13.898 -15.742 -1.668 1 97.81 134 LEU A O 1
ATOM 1089 N N . GLN A 1 135 ? 12.227 -15.234 -0.259 1 97.31 135 GLN A N 1
ATOM 1090 C CA . GLN A 1 135 ? 12.805 -16 0.838 1 97.31 135 GLN A CA 1
ATOM 1091 C C . GLN A 1 135 ? 11.758 -16.859 1.528 1 97.31 135 GLN A C 1
ATOM 1093 O O . GLN A 1 135 ? 10.742 -16.344 2.002 1 97.31 135 GLN A O 1
ATOM 1098 N N . PHE A 1 136 ? 12.016 -18.125 1.648 1 96.94 136 PHE A N 1
ATOM 1099 C CA . PHE A 1 136 ? 11.133 -19.016 2.395 1 96.94 136 PHE A CA 1
ATOM 1100 C C . PHE A 1 136 ? 11.391 -18.906 3.893 1 96.94 136 PHE A C 1
ATOM 1102 O O . PHE A 1 136 ? 12.523 -18.688 4.32 1 96.94 136 PHE A O 1
ATOM 1109 N N . VAL A 1 137 ? 10.281 -18.906 4.598 1 92.38 137 VAL A N 1
ATOM 1110 C CA . VAL A 1 137 ? 10.406 -18.844 6.051 1 92.38 137 VAL A CA 1
ATOM 1111 C C . VAL A 1 137 ? 10.469 -20.266 6.629 1 92.38 137 VAL A C 1
ATOM 1113 O O . VAL A 1 137 ? 9.711 -21.141 6.215 1 92.38 137 VAL A O 1
ATOM 1116 N N . ASP A 1 138 ? 11.562 -20.562 7.328 1 79.31 138 ASP A N 1
ATOM 1117 C CA . ASP A 1 138 ? 11.734 -21.875 7.938 1 79.31 138 ASP A CA 1
ATOM 1118 C C . ASP A 1 138 ? 10.602 -22.188 8.906 1 79.31 138 ASP A C 1
ATOM 1120 O O . ASP A 1 138 ? 10.109 -21.297 9.602 1 79.31 138 ASP A O 1
ATOM 1124 N N . LYS A 1 139 ? 9.906 -23.344 8.609 1 63.41 139 LYS A N 1
ATOM 1125 C CA . LYS A 1 139 ? 8.93 -23.828 9.586 1 63.41 139 LYS A CA 1
ATOM 1126 C C . LYS A 1 139 ? 9.539 -23.906 10.977 1 63.41 139 LYS A C 1
ATOM 1128 O O . LYS A 1 139 ? 10.656 -24.422 11.141 1 63.41 139 LYS A O 1
ATOM 1133 N N . GLY A 1 140 ? 9.695 -22.828 11.719 1 45.19 140 GLY A N 1
ATOM 1134 C CA . GLY A 1 140 ? 10.219 -23.188 13.023 1 45.19 140 GLY A CA 1
ATOM 1135 C C . GLY A 1 140 ? 9.945 -24.625 13.414 1 45.19 140 GLY A C 1
ATOM 1136 O O . GLY A 1 140 ? 8.844 -25.125 13.203 1 45.19 140 GLY A O 1
ATOM 1137 N N . ASP A 1 141 ? 11.023 -25.469 13.688 1 37.38 141 ASP A N 1
ATOM 1138 C CA . ASP A 1 141 ? 10.945 -26.703 14.469 1 37.38 141 ASP A CA 1
ATOM 1139 C C . ASP A 1 141 ? 10 -26.547 15.648 1 37.38 141 ASP A C 1
ATOM 1141 O O . ASP A 1 141 ? 9.93 -25.469 16.266 1 37.38 141 ASP A O 1
ATOM 1145 N N . MET B 1 1 ? -8.227 21.453 -26.859 1 24.09 1 MET B N 1
ATOM 1146 C CA . MET B 1 1 ? -8.43 21.766 -25.453 1 24.09 1 MET B CA 1
ATOM 1147 C C . MET B 1 1 ? -9.273 20.688 -24.781 1 24.09 1 MET B C 1
ATOM 1149 O O . MET B 1 1 ? -10.5 20.781 -24.734 1 24.09 1 MET B O 1
ATOM 1153 N N . GLU B 1 2 ? -9.062 19.422 -24.984 1 27.91 2 GLU B N 1
ATOM 1154 C CA . GLU B 1 2 ? -9.922 18.438 -24.344 1 27.91 2 GLU B CA 1
ATOM 1155 C C . GLU B 1 2 ? -9.953 18.625 -22.828 1 27.91 2 GLU B C 1
ATOM 1157 O O . GLU B 1 2 ? -8.906 18.641 -22.172 1 27.91 2 GLU B O 1
ATOM 1162 N N . GLN B 1 3 ? -10.836 19.578 -22.359 1 26.05 3 GLN B N 1
ATOM 1163 C CA . GLN B 1 3 ? -11.18 19.844 -20.953 1 26.05 3 GLN B CA 1
ATOM 1164 C C . GLN B 1 3 ? -11.273 18.547 -20.156 1 26.05 3 GLN B C 1
ATOM 1166 O O . GLN B 1 3 ? -12.188 17.75 -20.375 1 26.05 3 GLN B O 1
ATOM 1171 N N . LYS B 1 4 ? -10.227 17.797 -19.891 1 38.41 4 LYS B N 1
ATOM 1172 C CA . LYS B 1 4 ? -10.281 16.641 -19 1 38.41 4 LYS B CA 1
ATOM 1173 C C . LYS B 1 4 ? -11.219 16.906 -17.828 1 38.41 4 LYS B C 1
ATOM 1175 O O . LYS B 1 4 ? -10.969 17.797 -17.016 1 38.41 4 LYS B O 1
ATOM 1180 N N . ASN B 1 5 ? -12.469 16.922 -17.984 1 40.53 5 ASN B N 1
ATOM 1181 C CA . ASN B 1 5 ? -13.516 16.938 -16.969 1 40.53 5 ASN B CA 1
ATOM 1182 C C . ASN B 1 5 ? -13.039 16.281 -15.664 1 40.53 5 ASN B C 1
ATOM 1184 O O . ASN B 1 5 ? -13.344 15.117 -15.406 1 40.53 5 ASN B O 1
ATOM 1188 N N . ALA B 1 6 ? -11.836 16.516 -15.359 1 54 6 ALA B N 1
ATOM 1189 C CA . ALA B 1 6 ? -11.289 15.922 -14.148 1 54 6 ALA B CA 1
ATOM 1190 C C . ALA B 1 6 ? -12.102 16.312 -12.922 1 54 6 ALA B C 1
ATOM 1192 O O . ALA B 1 6 ? -12.492 17.484 -12.781 1 54 6 ALA B O 1
ATOM 1193 N N . ILE B 1 7 ? -12.961 15.422 -12.43 1 62.25 7 ILE B N 1
ATOM 1194 C CA . ILE B 1 7 ? -13.648 15.602 -11.156 1 62.25 7 ILE B CA 1
ATOM 1195 C C . ILE B 1 7 ? -12.781 16.422 -10.211 1 62.25 7 ILE B C 1
ATOM 1197 O O . ILE B 1 7 ? -11.656 16.016 -9.883 1 62.25 7 ILE B O 1
ATOM 1201 N N . ARG B 1 8 ? -13.188 17.719 -10.047 1 77.12 8 ARG B N 1
ATOM 1202 C CA . ARG B 1 8 ? -12.445 18.531 -9.086 1 77.12 8 ARG B CA 1
ATOM 1203 C C . ARG B 1 8 ? -12.508 17.922 -7.688 1 77.12 8 ARG B C 1
ATOM 1205 O O . ARG B 1 8 ? -13.602 17.734 -7.141 1 77.12 8 ARG B O 1
ATOM 1212 N N . GLN B 1 9 ? -11.367 17.5 -7.125 1 83.12 9 GLN B N 1
ATOM 1213 C CA . GLN B 1 9 ? -11.305 16.906 -5.797 1 83.12 9 GLN B CA 1
ATOM 1214 C C . GLN B 1 9 ? -11.133 17.969 -4.723 1 83.12 9 GLN B C 1
ATOM 1216 O O . GLN B 1 9 ? -10.461 18.984 -4.949 1 83.12 9 GLN B O 1
ATOM 1221 N N . VAL B 1 10 ? -11.938 17.906 -3.674 1 87.88 10 VAL B N 1
ATOM 1222 C CA . VAL B 1 10 ? -11.828 18.781 -2.512 1 87.88 10 VAL B CA 1
ATOM 1223 C C . VAL B 1 10 ? -11.172 18.031 -1.358 1 87.88 10 VAL B C 1
ATOM 1225 O O . VAL B 1 10 ? -11.484 16.859 -1.111 1 87.88 10 VAL B O 1
ATOM 1228 N N . ALA B 1 11 ? -10.219 18.656 -0.722 1 89.75 11 ALA B N 1
ATOM 1229 C CA . ALA B 1 11 ? -9.555 18.125 0.459 1 89.75 11 ALA B CA 1
ATOM 1230 C C . ALA B 1 11 ? -9.992 18.859 1.723 1 89.75 11 ALA B C 1
ATOM 1232 O O . ALA B 1 11 ? -9.906 20.078 1.798 1 89.75 11 ALA B O 1
ATOM 1233 N N . VAL B 1 12 ? -10.547 18.109 2.654 1 91.69 12 VAL B N 1
ATOM 1234 C CA . VAL B 1 12 ? -10.93 18.625 3.961 1 91.69 12 VAL B CA 1
ATOM 1235 C C . VAL B 1 12 ? -10.047 18.016 5.043 1 91.69 12 VAL B C 1
ATOM 1237 O O . VAL B 1 12 ? -9.859 16.797 5.074 1 91.69 12 VAL B O 1
ATOM 1240 N N . PRO B 1 13 ? -9.5 18.859 5.906 1 92.25 13 PRO B N 1
ATOM 1241 C CA . PRO B 1 13 ? -8.672 18.281 6.969 1 92.25 13 PRO B CA 1
ATOM 1242 C C . PRO B 1 13 ? -9.438 17.281 7.832 1 92.25 13 PRO B C 1
ATOM 1244 O O . PRO B 1 13 ? -10.617 17.484 8.133 1 92.25 13 PRO B O 1
ATOM 1247 N N . TRP B 1 14 ? -8.812 16.172 8.117 1 95.62 14 TRP B N 1
ATOM 1248 C CA . TRP B 1 14 ? -9.344 15.242 9.109 1 95.62 14 TRP B CA 1
ATOM 1249 C C . TRP B 1 14 ? -9.203 15.805 10.516 1 95.62 14 TRP B C 1
ATOM 1251 O O . TRP B 1 14 ? -8.086 16.031 10.992 1 95.62 14 TRP B O 1
ATOM 1261 N N . ALA B 1 15 ? -10.234 16.078 11.195 1 93.88 15 ALA B N 1
ATOM 1262 C CA . ALA B 1 15 ? -10.289 16.891 12.406 1 93.88 15 ALA B CA 1
ATOM 1263 C C . ALA B 1 15 ? -9.289 16.391 13.445 1 93.88 15 ALA B C 1
ATOM 1265 O O . ALA B 1 15 ? -8.523 17.188 14.008 1 93.88 15 ALA B O 1
ATOM 1266 N N . PRO B 1 16 ? -9.18 15.086 13.688 1 94.44 16 PRO B N 1
ATOM 1267 C CA . PRO B 1 16 ? -8.25 14.617 14.727 1 94.44 16 PRO B CA 1
ATOM 1268 C C . PRO B 1 16 ? -6.797 14.93 14.391 1 94.44 16 PRO B C 1
ATOM 1270 O O . PRO B 1 16 ? -5.949 14.961 15.289 1 94.44 16 PRO B O 1
ATOM 1273 N N . SER B 1 17 ? -6.508 15.133 13.18 1 92.12 17 SER B N 1
ATOM 1274 C CA . SER B 1 17 ? -5.117 15.336 12.789 1 92.12 17 SER B CA 1
ATOM 1275 C C . SER B 1 17 ? -4.676 16.766 13.055 1 92.12 17 SER B C 1
ATOM 1277 O O . SER B 1 17 ? -3.488 17.094 12.945 1 92.12 17 SER B O 1
ATOM 1279 N N . ARG B 1 18 ? -5.523 17.625 13.391 1 90.12 18 ARG B N 1
ATOM 1280 C CA . ARG B 1 18 ? -5.191 19.031 13.664 1 90.12 18 ARG B CA 1
ATOM 1281 C C . ARG B 1 18 ? -4.254 19.141 14.859 1 90.12 18 ARG B C 1
ATOM 1283 O O . ARG B 1 18 ? -3.576 20.156 15.023 1 90.12 18 ARG B O 1
ATOM 1290 N N . GLN B 1 19 ? -4.219 18.156 15.602 1 91 19 GLN B N 1
ATOM 1291 C CA . GLN B 1 19 ? -3.359 18.172 16.781 1 91 19 GLN B CA 1
ATOM 1292 C C . GLN B 1 19 ? -1.921 17.812 16.422 1 91 19 GLN B C 1
ATOM 1294 O O . GLN B 1 19 ? -1.02 17.906 17.25 1 91 19 GLN B O 1
ATOM 1299 N N . LEU B 1 20 ? -1.758 17.359 15.258 1 93 20 LEU B N 1
ATOM 1300 C CA . LEU B 1 20 ? -0.424 16.922 14.844 1 93 20 LEU B CA 1
ATOM 1301 C C . LEU B 1 20 ? 0.437 18.125 14.477 1 93 20 LEU B C 1
ATOM 1303 O O . LEU B 1 20 ? -0.046 19.078 13.844 1 93 20 LEU B O 1
ATOM 1307 N N . PRO B 1 21 ? 1.667 18.109 14.945 1 90.94 21 PRO B N 1
ATOM 1308 C CA . PRO B 1 21 ? 2.57 19.172 14.477 1 90.94 21 PRO B CA 1
ATOM 1309 C C . PRO B 1 21 ? 2.883 19.062 12.984 1 90.94 21 PRO B C 1
ATOM 1311 O O . PRO B 1 21 ? 2.807 17.969 12.414 1 90.94 21 PRO B O 1
ATOM 1314 N N . PRO B 1 22 ? 3.186 20.156 12.367 1 86.62 22 PRO B N 1
ATOM 1315 C CA . PRO B 1 22 ? 3.578 20.094 10.961 1 86.62 22 PRO B CA 1
ATOM 1316 C C . PRO B 1 22 ? 4.922 19.406 10.742 1 86.62 22 PRO B C 1
ATOM 1318 O O . PRO B 1 22 ? 5.719 19.297 11.68 1 86.62 22 PRO B O 1
ATOM 1321 N N . GLY B 1 23 ? 5.129 18.922 9.539 1 88.94 23 GLY B N 1
ATOM 1322 C CA . GLY B 1 23 ? 6.441 18.469 9.125 1 88.94 23 GLY B CA 1
ATOM 1323 C C . GLY B 1 23 ? 6.688 17 9.461 1 88.94 23 GLY B C 1
ATOM 1324 O O . GLY B 1 23 ? 7.82 16.531 9.391 1 88.94 23 GLY B O 1
ATOM 1325 N N . LEU B 1 24 ? 5.676 16.281 9.875 1 92.69 24 LEU B N 1
ATOM 1326 C CA . LEU B 1 24 ? 5.848 14.844 10.109 1 92.69 24 LEU B CA 1
ATOM 1327 C C . LEU B 1 24 ? 6.117 14.102 8.805 1 92.69 24 LEU B C 1
ATOM 1329 O O . LEU B 1 24 ? 5.797 14.609 7.727 1 92.69 24 LEU B O 1
ATOM 1333 N N . VAL B 1 25 ? 6.762 12.969 9.008 1 93.19 25 VAL B N 1
ATOM 1334 C CA . VAL B 1 25 ? 6.992 12.086 7.867 1 93.19 25 VAL B CA 1
ATOM 1335 C C . VAL B 1 25 ? 6.285 10.758 8.094 1 93.19 25 VAL B C 1
ATOM 1337 O O . VAL B 1 25 ? 5.961 10.406 9.234 1 93.19 25 VAL B O 1
ATOM 1340 N N . VAL B 1 26 ? 5.988 10.109 7.027 1 95 26 VAL B N 1
ATOM 1341 C CA . VAL B 1 26 ? 5.527 8.727 7.133 1 95 26 VAL B CA 1
ATOM 1342 C C . VAL B 1 26 ? 6.719 7.809 7.379 1 95 26 VAL B C 1
ATOM 1344 O O . VAL B 1 26 ? 7.668 7.781 6.59 1 95 26 VAL B O 1
ATOM 1347 N N . ALA B 1 27 ? 6.711 7.098 8.453 1 95.81 27 ALA B N 1
ATOM 1348 C CA . ALA B 1 27 ? 7.832 6.227 8.797 1 95.81 27 ALA B CA 1
ATOM 1349 C C . ALA B 1 27 ? 7.617 4.816 8.258 1 95.81 27 ALA B C 1
ATOM 1351 O O . ALA B 1 27 ? 8.516 4.242 7.633 1 95.81 27 ALA B O 1
ATOM 1352 N N . GLU B 1 28 ? 6.461 4.258 8.492 1 97.12 28 GLU B N 1
ATOM 1353 C CA . GLU B 1 28 ? 6.184 2.895 8.055 1 97.12 28 GLU B CA 1
ATOM 1354 C C . GLU B 1 28 ? 4.684 2.66 7.895 1 97.12 28 GLU B C 1
ATOM 1356 O O . GLU B 1 28 ? 3.873 3.361 8.5 1 97.12 28 GLU B O 1
ATOM 1361 N N . LEU B 1 29 ? 4.352 1.746 7.082 1 98.56 29 LEU B N 1
ATOM 1362 C CA . LEU B 1 29 ? 3 1.227 6.895 1 98.56 29 LEU B CA 1
ATOM 1363 C C . LEU B 1 29 ? 2.969 -0.286 7.082 1 98.56 29 LEU B C 1
ATOM 1365 O O . LEU B 1 29 ? 3.812 -1.001 6.535 1 98.56 29 LEU B O 1
ATOM 1369 N N . HIS B 1 30 ? 2.047 -0.725 7.895 1 98.81 30 HIS B N 1
ATOM 1370 C CA . HIS B 1 30 ? 1.827 -2.152 8.094 1 98.81 30 HIS B CA 1
ATOM 1371 C C . HIS B 1 30 ? 0.368 -2.525 7.855 1 98.81 30 HIS B C 1
ATOM 1373 O O . HIS B 1 30 ? -0.513 -2.121 8.617 1 98.81 30 HIS B O 1
ATOM 1379 N N . GLN B 1 31 ? 0.176 -3.277 6.828 1 98.5 31 GLN B N 1
ATOM 1380 C CA . GLN B 1 31 ? -1.166 -3.777 6.551 1 98.5 31 GLN B CA 1
ATOM 1381 C C . GLN B 1 31 ? -1.272 -5.27 6.859 1 98.5 31 GLN B C 1
ATOM 1383 O O . GLN B 1 31 ? -0.521 -6.078 6.312 1 98.5 31 GLN B O 1
ATOM 1388 N N . ASP B 1 32 ? -2.104 -5.566 7.758 1 97.38 32 ASP B N 1
ATOM 1389 C CA . ASP B 1 32 ? -2.459 -6.945 8.078 1 97.38 32 ASP B CA 1
ATOM 1390 C C . ASP B 1 32 ? -3.748 -7.359 7.379 1 97.38 32 ASP B C 1
ATOM 1392 O O . ASP B 1 32 ? -4.836 -6.918 7.758 1 97.38 32 ASP B O 1
ATOM 1396 N N . ILE B 1 33 ? -3.602 -8.234 6.379 1 95.25 33 ILE B N 1
ATOM 1397 C CA . ILE B 1 33 ? -4.742 -8.586 5.539 1 95.25 33 ILE B CA 1
ATOM 1398 C C . ILE B 1 33 ? -5.715 -9.461 6.328 1 95.25 33 ILE B C 1
ATOM 1400 O O . ILE B 1 33 ? -6.934 -9.336 6.172 1 95.25 33 ILE B O 1
ATOM 1404 N N . TRP B 1 34 ? -5.168 -10.305 7.156 1 92.81 34 TRP B N 1
ATOM 1405 C CA . TRP B 1 34 ? -5.996 -11.219 7.934 1 92.81 34 TRP B CA 1
ATOM 1406 C C . TRP B 1 34 ? -6.91 -10.453 8.883 1 92.81 34 TRP B C 1
ATOM 1408 O O . TRP B 1 34 ? -8.109 -10.727 8.953 1 92.81 34 TRP B O 1
ATOM 1418 N N . SER B 1 35 ? -6.355 -9.484 9.508 1 94.56 35 SER B N 1
ATOM 1419 C CA . SER B 1 35 ? -7.16 -8.711 10.453 1 94.56 35 SER B CA 1
ATOM 1420 C C . SER B 1 35 ? -7.812 -7.516 9.773 1 94.56 35 SER B C 1
ATOM 1422 O O . SER B 1 35 ? -8.492 -6.719 10.422 1 94.56 35 SER B O 1
ATOM 1424 N N . ASP B 1 36 ? -7.598 -7.293 8.547 1 95.94 36 ASP B N 1
ATOM 1425 C CA . ASP B 1 36 ? -8.164 -6.195 7.77 1 95.94 36 ASP B CA 1
ATOM 1426 C C . ASP B 1 36 ? -7.844 -4.848 8.406 1 95.94 36 ASP B C 1
ATOM 1428 O O . ASP B 1 36 ? -8.742 -4.035 8.648 1 95.94 36 ASP B O 1
ATOM 1432 N N . SER B 1 37 ? -6.539 -4.676 8.609 1 98.25 37 SER B N 1
ATOM 1433 C CA . SER B 1 37 ? -6.117 -3.455 9.289 1 98.25 37 SER B CA 1
ATOM 1434 C C . SER B 1 37 ? -4.855 -2.879 8.664 1 98.25 37 SER B C 1
ATOM 1436 O O . SER B 1 37 ? -4.105 -3.594 7.996 1 98.25 37 SER B O 1
ATOM 1438 N N . LEU B 1 38 ? -4.699 -1.597 8.859 1 98.75 38 LEU B N 1
ATOM 1439 C CA . LEU B 1 38 ? -3.539 -0.84 8.406 1 98.75 38 LEU B CA 1
ATOM 1440 C C . LEU B 1 38 ? -3.076 0.143 9.477 1 98.75 38 LEU B C 1
ATOM 1442 O O . LEU B 1 38 ? -3.887 0.889 10.031 1 98.75 38 LEU B O 1
ATOM 1446 N N . THR B 1 39 ? -1.862 0.078 9.773 1 98.75 39 THR B N 1
ATOM 1447 C CA . THR B 1 39 ? -1.236 1.053 10.664 1 98.75 39 THR B CA 1
ATOM 1448 C C . THR B 1 39 ? -0.22 1.9 9.898 1 98.75 39 THR B C 1
ATOM 1450 O O . THR B 1 39 ? 0.668 1.365 9.234 1 98.75 39 THR B O 1
ATOM 1453 N N . ILE B 1 40 ? -0.391 3.15 9.984 1 98.31 40 ILE B N 1
ATOM 1454 C CA . ILE B 1 40 ? 0.569 4.102 9.438 1 98.31 40 ILE B CA 1
ATOM 1455 C C . ILE B 1 40 ? 1.244 4.867 10.57 1 98.31 40 ILE B C 1
ATOM 1457 O O . ILE B 1 40 ? 0.573 5.523 11.375 1 98.31 40 ILE B O 1
ATOM 1461 N N . MET B 1 41 ? 2.541 4.77 10.578 1 97.81 41 MET B N 1
ATOM 1462 C CA . MET B 1 41 ? 3.316 5.453 11.609 1 97.81 41 MET B CA 1
ATOM 1463 C C . MET B 1 41 ? 3.861 6.781 11.094 1 97.81 41 MET B C 1
ATOM 1465 O O . MET B 1 41 ? 4.48 6.828 10.023 1 97.81 41 MET B O 1
ATOM 1469 N N . LEU B 1 42 ? 3.609 7.766 11.883 1 96.5 42 LEU B N 1
ATOM 1470 C CA . LEU B 1 42 ? 4.137 9.094 11.586 1 96.5 42 LEU B CA 1
ATOM 1471 C C . LEU B 1 42 ? 5.168 9.516 12.625 1 96.5 42 LEU B C 1
ATOM 1473 O O . LEU B 1 42 ? 5.027 9.203 13.812 1 96.5 42 LEU B O 1
ATOM 1477 N N . GLY B 1 43 ? 6.172 10.148 12.133 1 95.5 43 GLY B N 1
ATOM 1478 C CA . GLY B 1 43 ? 7.23 10.555 13.047 1 95.5 43 GLY B CA 1
ATOM 1479 C C . GLY B 1 43 ? 7.93 11.828 12.609 1 95.5 43 GLY B C 1
ATOM 1480 O O . GLY B 1 43 ? 7.68 12.336 11.516 1 95.5 43 GLY B O 1
ATOM 1481 N N . ARG B 1 44 ? 8.773 12.305 13.484 1 94.5 44 ARG B N 1
ATOM 1482 C CA . ARG B 1 44 ? 9.617 13.453 13.188 1 94.5 44 ARG B CA 1
ATOM 1483 C C . ARG B 1 44 ? 10.93 13.016 12.547 1 94.5 44 ARG B C 1
ATOM 1485 O O . ARG B 1 44 ? 11.594 12.094 13.039 1 94.5 44 ARG B O 1
ATOM 1492 N N . ALA B 1 45 ? 11.078 13.688 11.438 1 92.31 45 ALA B N 1
ATOM 1493 C CA . ALA B 1 45 ? 12.391 13.445 10.836 1 92.31 45 ALA B CA 1
ATOM 1494 C C . ALA B 1 45 ? 13.516 13.875 11.773 1 92.31 45 ALA B C 1
ATOM 1496 O O . ALA B 1 45 ? 13.414 14.906 12.438 1 92.31 45 ALA B O 1
ATOM 1497 N N . ARG B 1 46 ? 14.539 13.125 11.883 1 91.5 46 ARG B N 1
ATOM 1498 C CA . ARG B 1 46 ? 15.711 13.445 12.695 1 91.5 46 ARG B CA 1
ATOM 1499 C C . ARG B 1 46 ? 16.922 13.758 11.812 1 91.5 46 ARG B C 1
ATOM 1501 O O . ARG B 1 46 ? 16.891 14.695 11.016 1 91.5 46 ARG B O 1
ATOM 1508 N N . SER B 1 47 ? 17.875 12.875 11.703 1 89 47 SER B N 1
ATOM 1509 C CA . SER B 1 47 ? 19.016 13.023 10.805 1 89 47 SER B CA 1
ATOM 1510 C C . SER B 1 47 ? 18.984 11.984 9.688 1 89 47 SER B C 1
ATOM 1512 O O . SER B 1 47 ? 18.109 11.109 9.68 1 89 47 SER B O 1
ATOM 1514 N N . ILE B 1 48 ? 19.844 12.156 8.75 1 86.31 48 ILE B N 1
ATOM 1515 C CA . ILE B 1 48 ? 19.891 11.273 7.59 1 86.31 48 ILE B CA 1
ATOM 1516 C C . ILE B 1 48 ? 20.281 9.867 8.016 1 86.31 48 ILE B C 1
ATOM 1518 O O . ILE B 1 48 ? 20 8.891 7.32 1 86.31 48 ILE B O 1
ATOM 1522 N N . ASP B 1 49 ? 20.859 9.727 9.141 1 91.88 49 ASP B N 1
ATOM 1523 C CA . ASP B 1 49 ? 21.406 8.438 9.578 1 91.88 49 ASP B CA 1
ATOM 1524 C C . ASP B 1 49 ? 20.5 7.781 10.617 1 91.88 49 ASP B C 1
ATOM 1526 O O . ASP B 1 49 ? 20.781 6.676 11.078 1 91.88 49 ASP B O 1
ATOM 1530 N N . LEU B 1 50 ? 19.422 8.5 11 1 94.62 50 LEU B N 1
ATOM 1531 C CA . LEU B 1 50 ? 18.531 7.984 12.047 1 94.62 50 LEU B CA 1
ATOM 1532 C C . LEU B 1 50 ? 17.109 7.863 11.539 1 94.62 50 LEU B C 1
ATOM 1534 O O . LEU B 1 50 ? 16.625 8.734 10.812 1 94.62 50 LEU B O 1
ATOM 1538 N N . PRO B 1 51 ? 16.516 6.723 11.883 1 94.56 51 PRO B N 1
ATOM 1539 C CA . PRO B 1 51 ? 15.094 6.641 11.547 1 94.56 51 PRO B CA 1
ATOM 1540 C C . PRO B 1 51 ? 14.258 7.711 12.25 1 94.56 51 PRO B C 1
ATOM 1542 O O . PRO B 1 51 ? 14.672 8.242 13.281 1 94.56 51 PRO B O 1
ATOM 1545 N N . PRO B 1 52 ? 13.109 8.07 11.664 1 95.38 52 PRO B N 1
ATOM 1546 C CA . PRO B 1 52 ? 12.258 9.055 12.336 1 95.38 52 PRO B CA 1
ATOM 1547 C C . PRO B 1 52 ? 11.867 8.633 13.75 1 95.38 52 PRO B C 1
ATOM 1549 O O . PRO B 1 52 ? 11.766 7.438 14.031 1 95.38 52 PRO B O 1
ATOM 1552 N N . GLN B 1 53 ? 11.727 9.672 14.586 1 96.19 53 GLN B N 1
ATOM 1553 C CA . GLN B 1 53 ? 11.148 9.43 15.898 1 96.19 53 GLN B CA 1
ATOM 1554 C C . GLN B 1 53 ? 9.625 9.328 15.82 1 96.19 53 GLN B C 1
ATOM 1556 O O . GLN B 1 53 ? 8.953 10.328 15.555 1 96.19 53 GLN B O 1
ATOM 1561 N N . ILE B 1 54 ? 9.141 8.117 16.156 1 97.44 54 ILE B N 1
ATOM 1562 C CA . ILE B 1 54 ? 7.707 7.902 15.992 1 97.44 54 ILE B CA 1
ATOM 1563 C C . ILE B 1 54 ? 6.938 8.75 17 1 97.44 54 ILE B C 1
ATOM 1565 O O . ILE B 1 54 ? 7.262 8.758 18.188 1 97.44 54 ILE B O 1
ATOM 1569 N N . LEU B 1 55 ? 5.957 9.492 16.484 1 96.75 55 LEU B N 1
ATOM 1570 C CA . LEU B 1 55 ? 5.121 10.344 17.312 1 96.75 55 LEU B CA 1
ATOM 1571 C C . LEU B 1 55 ? 3.732 9.734 17.484 1 96.75 55 LEU B C 1
ATOM 1573 O O . LEU B 1 55 ? 3.166 9.766 18.578 1 96.75 55 LEU B O 1
ATOM 1577 N N . CYS B 1 56 ? 3.166 9.141 16.453 1 97.06 56 CYS B N 1
ATOM 1578 C CA . CYS B 1 56 ? 1.795 8.648 16.516 1 97.06 56 CYS B CA 1
ATOM 1579 C C . CYS B 1 56 ? 1.545 7.582 15.453 1 97.06 56 CYS B C 1
ATOM 1581 O O . CYS B 1 56 ? 2.383 7.363 14.578 1 97.06 56 CYS B O 1
ATOM 1583 N N . ARG B 1 57 ? 0.484 6.871 15.594 1 97.81 57 ARG B N 1
ATOM 1584 C CA . ARG B 1 57 ? -0.002 5.934 14.586 1 97.81 57 ARG B CA 1
ATOM 1585 C C . ARG B 1 57 ? -1.434 6.266 14.18 1 97.81 57 ARG B C 1
ATOM 1587 O O . ARG B 1 57 ? -2.23 6.719 15.008 1 97.81 57 ARG B O 1
ATOM 1594 N N . VAL B 1 58 ? -1.717 6.164 12.969 1 98.25 58 VAL B N 1
ATOM 1595 C CA . VAL B 1 58 ? -3.068 6.195 12.422 1 98.25 58 VAL B CA 1
ATOM 1596 C C . VAL B 1 58 ? -3.523 4.777 12.086 1 98.25 58 VAL B C 1
ATOM 1598 O O . VAL B 1 58 ? -2.908 4.102 11.258 1 98.25 58 VAL B O 1
ATOM 1601 N N . TYR B 1 59 ? -4.555 4.352 12.727 1 98.75 59 TYR B N 1
ATOM 1602 C CA . TYR B 1 59 ? -5.02 2.971 12.633 1 98.75 59 TYR B CA 1
ATOM 1603 C C . TYR B 1 59 ? -6.32 2.885 11.844 1 98.75 59 TYR B C 1
ATOM 1605 O O . TYR B 1 59 ? -7.32 3.5 12.219 1 98.75 59 TYR B O 1
ATOM 1613 N N . PHE B 1 60 ? -6.305 2.17 10.766 1 98.75 60 PHE B N 1
ATOM 1614 C CA . PHE B 1 60 ? -7.465 1.967 9.898 1 98.75 60 PHE B CA 1
ATOM 1615 C C . PHE B 1 60 ? -7.992 0.543 10.031 1 98.75 60 PHE B C 1
ATOM 1617 O O . PHE B 1 60 ? -7.223 -0.39 10.273 1 98.75 60 PHE B O 1
ATOM 1624 N N . ARG B 1 61 ? -9.234 0.403 9.82 1 98.06 61 ARG B N 1
ATOM 1625 C CA . ARG B 1 61 ? -9.898 -0.886 9.664 1 98.06 61 ARG B CA 1
ATOM 1626 C C . ARG B 1 61 ? -10.781 -0.899 8.422 1 98.06 61 ARG B C 1
ATOM 1628 O O . ARG B 1 61 ? -11.102 0.155 7.867 1 98.06 61 ARG B O 1
ATOM 1635 N N . HIS B 1 62 ? -11.094 -2.09 7.891 1 96.88 62 HIS B N 1
ATOM 1636 C CA . HIS B 1 62 ? -11.977 -2.273 6.746 1 96.88 62 HIS B CA 1
ATOM 1637 C C . HIS B 1 62 ? -11.453 -1.527 5.52 1 96.88 62 HIS B C 1
ATOM 1639 O O . HIS B 1 62 ? -12.148 -0.678 4.961 1 96.88 62 HIS B O 1
ATOM 1645 N N . ILE B 1 63 ? -10.281 -1.914 5.078 1 97.44 63 ILE B N 1
ATOM 1646 C CA . ILE B 1 63 ? -9.555 -1.241 4.004 1 97.44 63 ILE B CA 1
ATOM 1647 C C . ILE B 1 63 ? -9.906 -1.881 2.664 1 97.44 63 ILE B C 1
ATOM 1649 O O . ILE B 1 63 ? -9.844 -3.105 2.518 1 97.44 63 ILE B O 1
ATOM 1653 N N . TYR B 1 64 ? -10.25 -1.099 1.685 1 96.81 64 TYR B N 1
ATOM 1654 C CA . TYR B 1 64 ? -10.562 -1.604 0.353 1 96.81 64 TYR B CA 1
ATOM 1655 C C . TYR B 1 64 ? -9.367 -1.456 -0.582 1 96.81 64 TYR B C 1
ATOM 1657 O O . TYR B 1 64 ? -9.109 -2.328 -1.417 1 96.81 64 TYR B O 1
ATOM 1665 N N . ALA B 1 65 ? -8.711 -0.361 -0.449 1 97.44 65 ALA B N 1
ATOM 1666 C CA . ALA B 1 65 ? -7.547 -0.095 -1.291 1 97.44 65 ALA B CA 1
ATOM 1667 C C . ALA B 1 65 ? -6.578 0.859 -0.6 1 97.44 65 ALA B C 1
ATOM 1669 O O . ALA B 1 65 ? -6.996 1.74 0.155 1 97.44 65 ALA B O 1
ATOM 1670 N N . VAL B 1 66 ? -5.344 0.631 -0.817 1 98.19 66 VAL B N 1
ATOM 1671 C CA . VAL B 1 66 ? -4.262 1.499 -0.356 1 98.19 66 VAL B CA 1
ATOM 1672 C C . VAL B 1 66 ? -3.291 1.768 -1.502 1 98.19 66 VAL B C 1
ATOM 1674 O O . VAL B 1 66 ? -2.973 0.865 -2.279 1 98.19 66 VAL B O 1
ATOM 1677 N N . ARG B 1 67 ? -2.871 2.99 -1.599 1 97.31 67 ARG B N 1
ATOM 1678 C CA . ARG B 1 67 ? -1.729 3.271 -2.463 1 97.31 67 ARG B CA 1
ATOM 1679 C C . ARG B 1 67 ? -0.751 4.223 -1.783 1 97.31 67 ARG B C 1
ATOM 1681 O O . ARG B 1 67 ? -1.164 5.145 -1.075 1 97.31 67 ARG B O 1
ATOM 1688 N N . VAL B 1 68 ? 0.486 3.906 -1.922 1 97.12 68 VAL B N 1
ATOM 1689 C CA . VAL B 1 68 ? 1.597 4.688 -1.39 1 97.12 68 VAL B CA 1
ATOM 1690 C C . VAL B 1 68 ? 2.539 5.086 -2.523 1 97.12 68 VAL B C 1
ATOM 1692 O O . VAL B 1 68 ? 2.975 4.234 -3.303 1 97.12 68 VAL B O 1
ATOM 1695 N N . MET B 1 69 ? 2.822 6.371 -2.586 1 95.44 69 MET B N 1
ATOM 1696 C CA . MET B 1 69 ? 3.639 6.859 -3.693 1 95.44 69 MET B CA 1
ATOM 1697 C C . MET B 1 69 ? 4.715 7.82 -3.195 1 95.44 69 MET B C 1
ATOM 1699 O O . MET B 1 69 ? 4.457 8.648 -2.318 1 95.44 69 MET B O 1
ATOM 1703 N N . GLU B 1 70 ? 5.82 7.668 -3.781 1 92.06 70 GLU B N 1
ATOM 1704 C CA . GLU B 1 70 ? 6.84 8.695 -3.59 1 92.06 70 GLU B CA 1
ATOM 1705 C C . GLU B 1 70 ? 6.555 9.922 -4.453 1 92.06 70 GLU B C 1
ATOM 1707 O O . GLU B 1 70 ? 5.961 9.812 -5.527 1 92.06 70 GLU B O 1
ATOM 1712 N N . ASP B 1 71 ? 6.938 11.07 -4.082 1 80.81 71 ASP B N 1
ATOM 1713 C CA . ASP B 1 71 ? 6.918 12.336 -4.812 1 80.81 71 ASP B CA 1
ATOM 1714 C C . ASP B 1 71 ? 5.539 12.602 -5.41 1 80.81 71 ASP B C 1
ATOM 1716 O O . ASP B 1 71 ? 5.422 12.922 -6.594 1 80.81 71 ASP B O 1
ATOM 1720 N N . CYS B 1 72 ? 4.59 12.219 -4.645 1 67.75 72 CYS B N 1
ATOM 1721 C CA . CYS B 1 72 ? 3.232 12.445 -5.133 1 67.75 72 CYS B CA 1
ATOM 1722 C C . CYS B 1 72 ? 2.926 13.938 -5.219 1 67.75 72 CYS B C 1
ATOM 1724 O O . CYS B 1 72 ? 3.393 14.719 -4.391 1 67.75 72 CYS B O 1
ATOM 1726 N N . ASP B 1 73 ? 3.381 14.562 -6.445 1 55.41 73 ASP B N 1
ATOM 1727 C CA . ASP B 1 73 ? 2.969 15.961 -6.598 1 55.41 73 ASP B CA 1
ATOM 1728 C C . ASP B 1 73 ? 1.446 16.078 -6.605 1 55.41 73 ASP B C 1
ATOM 1730 O O . ASP B 1 73 ? 0.78 15.547 -7.496 1 55.41 73 ASP B O 1
ATOM 1734 N N . LEU B 1 74 ? 0.787 15.867 -5.59 1 50.53 74 LEU B N 1
ATOM 1735 C CA . LEU B 1 74 ? -0.624 16.172 -5.805 1 50.53 74 LEU B CA 1
ATOM 1736 C C . LEU B 1 74 ? -0.787 17.375 -6.734 1 50.53 74 LEU B C 1
ATOM 1738 O O . LEU B 1 74 ? -0.315 18.469 -6.43 1 50.53 74 LEU B O 1
ATOM 1742 N N . ALA B 1 75 ? -0.491 17.188 -7.992 1 45.09 75 ALA B N 1
ATOM 1743 C CA . ALA B 1 75 ? -0.83 18.25 -8.953 1 45.09 75 ALA B CA 1
ATOM 1744 C C . ALA B 1 75 ? -1.818 19.234 -8.344 1 45.09 75 ALA B C 1
ATOM 1746 O O . ALA B 1 75 ? -1.758 20.438 -8.633 1 45.09 75 ALA B O 1
ATOM 1747 N N . GLU B 1 76 ? -2.98 18.609 -8.055 1 46 76 GLU B N 1
ATOM 1748 C CA . GLU B 1 76 ? -3.977 19.656 -7.891 1 46 76 GLU B CA 1
ATOM 1749 C C . GLU B 1 76 ? -3.439 20.797 -7.031 1 46 76 GLU B C 1
ATOM 1751 O O . GLU B 1 76 ? -3.736 21.969 -7.281 1 46 76 GLU B O 1
ATOM 1756 N N . GLY B 1 77 ? -3.059 20.531 -5.746 1 42.16 77 GLY B N 1
ATOM 1757 C CA . GLY B 1 77 ? -2.768 21.672 -4.887 1 42.16 77 GLY B CA 1
ATOM 1758 C C . GLY B 1 77 ? -1.314 22.109 -4.945 1 42.16 77 GLY B C 1
ATOM 1759 O O . GLY B 1 77 ? -0.653 22.219 -3.912 1 42.16 77 GLY B O 1
ATOM 1760 N N . LYS B 1 78 ? -0.535 21.766 -5.91 1 43.22 78 LYS B N 1
ATOM 1761 C CA . LYS B 1 78 ? 0.742 22.469 -5.906 1 43.22 78 LYS B CA 1
ATOM 1762 C C . LYS B 1 78 ? 0.571 23.906 -5.438 1 43.22 78 LYS B C 1
ATOM 1764 O O . LYS B 1 78 ? 1.485 24.719 -5.578 1 43.22 78 LYS B O 1
ATOM 1769 N N . ASP B 1 79 ? -0.535 24.5 -5.59 1 40.59 79 ASP B N 1
ATOM 1770 C CA . ASP B 1 79 ? -0.397 25.781 -4.902 1 40.59 79 ASP B CA 1
ATOM 1771 C C . ASP B 1 79 ? 0.385 25.625 -3.6 1 40.59 79 ASP B C 1
ATOM 1773 O O . ASP B 1 79 ? 0.436 24.531 -3.027 1 40.59 79 ASP B O 1
ATOM 1777 N N . SER B 1 80 ? 1.229 26.703 -3.18 1 39.44 80 SER B N 1
ATOM 1778 C CA . SER B 1 80 ? 2.035 27.062 -2.018 1 39.44 80 SER B CA 1
ATOM 1779 C C . SER B 1 80 ? 1.543 26.344 -0.763 1 39.44 80 SER B C 1
ATOM 1781 O O . SER B 1 80 ? 1.884 26.734 0.354 1 39.44 80 SER B O 1
ATOM 1783 N N . HIS B 1 81 ? 0.378 25.719 -0.745 1 40.62 81 HIS B N 1
ATOM 1784 C CA . HIS B 1 81 ? -0.144 25.594 0.611 1 40.62 81 HIS B CA 1
ATOM 1785 C C . HIS B 1 81 ? 0.681 24.594 1.427 1 40.62 81 HIS B C 1
ATOM 1787 O O . HIS B 1 81 ? 0.99 23.5 0.952 1 40.62 81 HIS B O 1
ATOM 1793 N N . ALA B 1 82 ? 1.577 24.969 2.193 1 45.94 82 ALA B N 1
ATOM 1794 C CA . ALA B 1 82 ? 2.025 24.312 3.416 1 45.94 82 ALA B CA 1
ATOM 1795 C C . ALA B 1 82 ? 1.135 23.125 3.75 1 45.94 82 ALA B C 1
ATOM 1797 O O . ALA B 1 82 ? -0.085 23.25 3.857 1 45.94 82 ALA B O 1
ATOM 1798 N N . ILE B 1 83 ? 1.322 21.906 3.098 1 53.53 83 ILE B N 1
ATOM 1799 C CA . ILE B 1 83 ? 0.559 20.781 3.609 1 53.53 83 ILE B CA 1
ATOM 1800 C C . ILE B 1 83 ? 0.178 21.031 5.066 1 53.53 83 ILE B C 1
ATOM 1802 O O . ILE B 1 83 ? 0.96 20.75 5.977 1 53.53 83 ILE B O 1
ATOM 1806 N N . GLU B 1 84 ? -0.466 22.172 5.312 1 58.12 84 GLU B N 1
ATOM 1807 C CA . GLU B 1 84 ? -0.766 22.516 6.703 1 58.12 84 GLU B CA 1
ATOM 1808 C C . GLU B 1 84 ? -1.393 21.328 7.43 1 58.12 84 GLU B C 1
ATOM 1810 O O . GLU B 1 84 ? -1.104 21.094 8.609 1 58.12 84 GLU B O 1
ATOM 1815 N N . GLU B 1 85 ? -2.184 20.438 6.617 1 72.94 85 GLU B N 1
ATOM 1816 C CA . GLU B 1 85 ? -2.801 19.328 7.332 1 72.94 85 GLU B CA 1
ATOM 1817 C C . GLU B 1 85 ? -2.336 17.984 6.773 1 72.94 85 GLU B C 1
ATOM 1819 O O . GLU B 1 85 ? -2.531 17.703 5.59 1 72.94 85 GLU B O 1
ATOM 1824 N N . GLN B 1 86 ? -1.752 17.203 7.602 1 84.62 86 GLN B N 1
ATOM 1825 C CA . GLN B 1 86 ? -1.074 15.953 7.258 1 84.62 86 GLN B CA 1
ATOM 1826 C C . GLN B 1 86 ? -2.066 14.906 6.762 1 84.62 86 GLN B C 1
ATOM 1828 O O . GLN B 1 86 ? -1.728 14.07 5.926 1 84.62 86 GLN B O 1
ATOM 1833 N N . ILE B 1 87 ? -3.348 14.93 7.328 1 94.62 87 ILE B N 1
ATOM 1834 C CA . ILE B 1 87 ? -4.344 13.922 6.965 1 94.62 87 ILE B CA 1
ATOM 1835 C C . ILE B 1 87 ? -5.621 14.609 6.488 1 94.62 87 ILE B C 1
ATOM 1837 O O . ILE B 1 87 ? -6.184 15.453 7.195 1 94.62 87 ILE B O 1
ATOM 1841 N N . GLN B 1 88 ? -6.062 14.258 5.328 1 94.44 88 GLN B N 1
ATOM 1842 C CA . GLN B 1 88 ? -7.215 14.898 4.707 1 94.44 88 GLN B CA 1
ATOM 1843 C C . GLN B 1 88 ? -8.234 13.867 4.242 1 94.44 88 GLN B C 1
ATOM 1845 O O . GLN B 1 88 ? -7.875 12.727 3.936 1 94.44 88 GLN B O 1
ATOM 1850 N N . LEU B 1 89 ? -9.438 14.344 4.238 1 95.38 89 LEU B N 1
ATOM 1851 C CA . LEU B 1 89 ? -10.508 13.641 3.537 1 95.38 89 LEU B CA 1
ATOM 1852 C C . LEU B 1 89 ? -10.695 14.203 2.131 1 95.38 89 LEU B C 1
ATOM 1854 O O . LEU B 1 89 ? -10.844 15.414 1.955 1 95.38 89 LEU B O 1
ATOM 1858 N N . ILE B 1 90 ? -10.656 13.281 1.169 1 94.62 90 ILE B N 1
ATOM 1859 C CA . ILE B 1 90 ? -10.766 13.703 -0.222 1 94.62 90 ILE B CA 1
ATOM 1860 C C . ILE B 1 90 ? -12.148 13.352 -0.762 1 94.62 90 ILE B C 1
ATOM 1862 O O . ILE B 1 90 ? -12.523 12.18 -0.806 1 94.62 90 ILE B O 1
ATOM 1866 N N . THR B 1 91 ? -12.945 14.445 -1.237 1 92.06 91 THR B N 1
ATOM 1867 C CA . THR B 1 91 ? -14.273 14.242 -1.794 1 92.06 91 THR B CA 1
ATOM 1868 C C . THR B 1 91 ? -14.609 15.328 -2.818 1 92.06 91 THR B C 1
ATOM 1870 O O . THR B 1 91 ? -14.344 16.516 -2.584 1 92.06 91 THR B O 1
ATOM 1873 N N . PRO B 1 92 ? -15.172 14.984 -3.996 1 92.12 92 PRO B N 1
ATOM 1874 C CA . PRO B 1 92 ? -15.188 13.641 -4.574 1 92.12 92 PRO B CA 1
ATOM 1875 C C . PRO B 1 92 ? -13.789 13.07 -4.785 1 92.12 92 PRO B C 1
ATOM 1877 O O . PRO B 1 92 ? -12.805 13.805 -4.707 1 92.12 92 PRO B O 1
ATOM 1880 N N . SER B 1 93 ? -13.609 11.836 -4.883 1 93.25 93 SER B N 1
ATOM 1881 C CA . SER B 1 93 ? -12.32 11.156 -4.934 1 93.25 93 SER B CA 1
ATOM 1882 C C . SER B 1 93 ? -12.109 10.453 -6.27 1 93.25 93 SER B C 1
ATOM 1884 O O . SER B 1 93 ? -12.844 9.523 -6.605 1 93.25 93 SER B O 1
ATOM 1886 N N . ARG B 1 94 ? -11.125 10.828 -6.973 1 91.81 94 ARG B N 1
ATOM 1887 C CA . ARG B 1 94 ? -10.75 10.133 -8.203 1 91.81 94 ARG B CA 1
ATOM 1888 C C . ARG B 1 94 ? -10.25 8.727 -7.906 1 91.81 94 ARG B C 1
ATOM 1890 O O . ARG B 1 94 ? -10.508 7.797 -8.68 1 9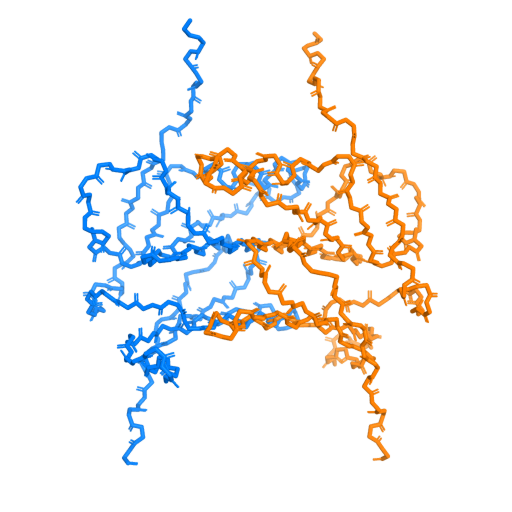1.81 94 ARG B O 1
ATOM 1897 N N . PHE B 1 95 ? -9.578 8.602 -6.801 1 93.25 95 PHE B N 1
ATOM 1898 C CA . PHE B 1 95 ? -9.07 7.289 -6.406 1 93.25 95 PHE B CA 1
ATOM 1899 C C . PHE B 1 95 ? -10.227 6.328 -6.133 1 93.25 95 PHE B C 1
ATOM 1901 O O . PHE B 1 95 ? -10.195 5.18 -6.578 1 93.25 95 PHE B O 1
ATOM 1908 N N . ALA B 1 96 ? -11.227 6.816 -5.488 1 94.5 96 ALA B N 1
ATOM 1909 C CA . ALA B 1 96 ? -12.398 5.984 -5.23 1 94.5 96 ALA B CA 1
ATOM 1910 C C . ALA B 1 96 ? -13.102 5.609 -6.531 1 94.5 96 ALA B C 1
ATOM 1912 O O . ALA B 1 96 ? -13.508 4.461 -6.719 1 94.5 96 ALA B O 1
ATOM 1913 N N . SER B 1 97 ? -13.25 6.582 -7.395 1 92.56 97 SER B N 1
ATOM 1914 C CA . SER B 1 97 ? -13.883 6.324 -8.688 1 92.56 97 SER B CA 1
ATOM 1915 C C . SER B 1 97 ? -13.102 5.281 -9.477 1 92.56 97 SER B C 1
ATOM 1917 O O . SER B 1 97 ? -13.695 4.367 -10.062 1 92.56 97 SER B O 1
ATOM 1919 N N . TRP B 1 98 ? -11.867 5.484 -9.531 1 91.19 98 TRP B N 1
ATOM 1920 C CA . TRP B 1 98 ? -11 4.52 -10.195 1 91.19 98 TRP B CA 1
ATOM 1921 C C . TRP B 1 98 ? -11.172 3.127 -9.602 1 91.19 98 TRP B C 1
ATOM 1923 O O . TRP B 1 98 ? -11.297 2.143 -10.336 1 91.19 98 TRP B O 1
ATOM 1933 N N . PHE B 1 99 ? -11.195 3.016 -8.312 1 93.19 99 PHE B N 1
ATOM 1934 C CA . PHE B 1 99 ? -11.32 1.742 -7.613 1 93.19 99 PHE B CA 1
ATOM 1935 C C . PHE B 1 99 ? -12.633 1.054 -7.977 1 93.19 99 PHE B C 1
ATOM 1937 O O . PHE B 1 99 ? -12.664 -0.16 -8.188 1 93.19 99 PHE B O 1
ATOM 1944 N N . HIS B 1 100 ? -13.633 1.844 -8.07 1 91.94 100 HIS B N 1
ATOM 1945 C CA . HIS B 1 100 ? -14.922 1.284 -8.453 1 91.94 100 HIS B CA 1
ATOM 1946 C C . HIS B 1 100 ? -14.867 0.691 -9.859 1 91.94 100 HIS B C 1
ATOM 1948 O O . HIS B 1 100 ? -15.414 -0.388 -10.102 1 91.94 100 HIS B O 1
ATOM 1954 N N . GLN B 1 101 ? -14.219 1.416 -10.688 1 87 101 GLN B N 1
ATOM 1955 C CA . GLN B 1 101 ? -14.07 0.918 -12.047 1 87 101 GLN B CA 1
ATOM 1956 C C . GLN B 1 101 ? -13.211 -0.344 -12.086 1 87 101 GLN B C 1
ATOM 1958 O O . GLN B 1 101 ? -13.578 -1.332 -12.719 1 87 101 GLN B O 1
ATOM 1963 N N . GLU B 1 102 ? -12.086 -0.317 -11.328 1 84 102 GLU B N 1
ATOM 1964 C CA . GLU B 1 102 ? -11.133 -1.428 -11.305 1 84 102 GLU B CA 1
ATOM 1965 C C . GLU B 1 102 ? -11.773 -2.686 -10.727 1 84 102 GLU B C 1
ATOM 1967 O O . GLU B 1 102 ? -11.461 -3.801 -11.148 1 84 102 GLU B O 1
ATOM 1972 N N . SER B 1 103 ? -12.664 -2.557 -9.75 1 85.88 103 SER B N 1
ATOM 1973 C CA . SER B 1 103 ? -13.312 -3.689 -9.102 1 85.88 103 SER B CA 1
ATOM 1974 C C . SER B 1 103 ? -14.617 -4.051 -9.805 1 85.88 103 SER B C 1
ATOM 1976 O O . SER B 1 103 ? -15.406 -4.848 -9.289 1 85.88 103 SER B O 1
ATOM 1978 N N . ASP B 1 104 ? -14.938 -3.396 -10.906 1 86.75 104 ASP B N 1
ATOM 1979 C CA . ASP B 1 104 ? -16.141 -3.619 -11.695 1 86.75 104 ASP B CA 1
ATOM 1980 C C . ASP B 1 104 ? -17.391 -3.332 -10.875 1 86.75 104 ASP B C 1
ATOM 1982 O O . ASP B 1 104 ? -18.375 -4.082 -10.938 1 86.75 104 ASP B O 1
ATOM 1986 N N . GLY B 1 105 ? -17.312 -2.395 -10.086 1 87.38 105 GLY B N 1
ATOM 1987 C CA . GLY B 1 105 ? -18.453 -1.896 -9.344 1 87.38 105 GLY B CA 1
ATOM 1988 C C . GLY B 1 105 ? -18.828 -2.779 -8.172 1 87.38 105 GLY B C 1
ATOM 1989 O O . GLY B 1 105 ? -19.906 -2.623 -7.594 1 87.38 105 GLY B O 1
ATOM 1990 N N . LEU B 1 106 ? -18.031 -3.742 -7.785 1 88.31 106 LEU B N 1
ATOM 1991 C CA . LEU B 1 106 ? -18.312 -4.688 -6.711 1 88.31 106 LEU B CA 1
ATOM 1992 C C . LEU B 1 106 ? -18.594 -3.951 -5.406 1 88.31 106 LEU B C 1
ATOM 1994 O O . LEU B 1 106 ? -19.344 -4.449 -4.555 1 88.31 106 LEU B O 1
ATOM 1998 N N . HIS B 1 107 ? -18.062 -2.74 -5.238 1 91.38 107 HIS B N 1
ATOM 1999 C CA . HIS B 1 107 ? -18.141 -2.035 -3.965 1 91.38 107 HIS B CA 1
ATOM 2000 C C . HIS B 1 107 ? -18.922 -0.729 -4.109 1 91.38 107 HIS B C 1
ATOM 2002 O O . HIS B 1 107 ? -18.719 0.202 -3.322 1 91.38 107 HIS B O 1
ATOM 2008 N N . LEU B 1 108 ? -19.734 -0.593 -5.043 1 89.88 108 LEU B N 1
ATOM 2009 C CA . LEU B 1 108 ? -20.453 0.647 -5.328 1 89.88 108 LEU B CA 1
ATOM 2010 C C . LEU B 1 108 ? -21.422 0.987 -4.203 1 89.88 108 LEU B C 1
ATOM 2012 O O . LEU B 1 108 ? -21.719 2.16 -3.965 1 89.88 108 LEU B O 1
ATOM 2016 N N . ASP B 1 109 ? -21.797 0.005 -3.467 1 91.31 109 ASP B N 1
ATOM 2017 C CA . ASP B 1 109 ? -22.781 0.218 -2.418 1 91.31 109 ASP B CA 1
ATOM 2018 C C . ASP B 1 109 ? -22.109 0.573 -1.092 1 91.31 109 ASP B C 1
ATOM 2020 O O . ASP B 1 109 ? -22.797 0.888 -0.112 1 91.31 109 ASP B O 1
ATOM 2024 N N . GLU B 1 110 ? -20.859 0.526 -1.049 1 91.62 110 GLU B N 1
ATOM 2025 C CA . GLU B 1 110 ? -20.141 0.854 0.178 1 91.62 110 GLU B CA 1
ATOM 2026 C C . GLU B 1 110 ? -19.922 2.361 0.31 1 91.62 110 GLU B C 1
ATOM 2028 O O . GLU B 1 110 ? -19.75 3.059 -0.69 1 91.62 110 GLU B O 1
ATOM 2033 N N . ASP B 1 111 ? -20.062 2.875 1.498 1 92.88 111 ASP B N 1
ATOM 2034 C CA . ASP B 1 111 ? -19.734 4.266 1.795 1 92.88 111 ASP B CA 1
ATOM 2035 C C . ASP B 1 111 ? -18.234 4.449 1.974 1 92.88 111 ASP B C 1
ATOM 2037 O O . ASP B 1 111 ? -17.75 4.59 3.1 1 92.88 111 ASP B O 1
ATOM 2041 N N . LEU B 1 112 ? -17.516 4.508 0.846 1 96.06 112 LEU B N 1
ATOM 2042 C CA . LEU B 1 112 ? -16.062 4.59 0.882 1 96.06 112 LEU B CA 1
ATOM 2043 C C . LEU B 1 112 ? -15.609 6.012 1.175 1 96.06 112 LEU B C 1
ATOM 2045 O O . LEU B 1 112 ? -16.078 6.965 0.549 1 96.06 112 LEU B O 1
ATOM 2049 N N . GLN B 1 113 ? -14.828 6.09 2.148 1 97.69 113 GLN B N 1
ATOM 2050 C CA . GLN B 1 113 ? -14.125 7.332 2.445 1 97.69 113 GLN B CA 1
ATOM 2051 C C . GLN B 1 113 ? -12.672 7.27 1.991 1 97.69 113 GLN B C 1
ATOM 2053 O O . GLN B 1 113 ? -12.016 6.23 2.133 1 97.69 113 GLN B O 1
ATOM 2058 N N . HIS B 1 114 ? -12.18 8.359 1.438 1 97.75 114 HIS B N 1
ATOM 2059 C CA . HIS B 1 114 ? -10.805 8.484 0.972 1 97.75 114 HIS B CA 1
ATOM 2060 C C . HIS B 1 114 ? -9.992 9.383 1.894 1 97.75 114 HIS B C 1
ATOM 2062 O O . HIS B 1 114 ? -10.234 10.594 1.965 1 97.75 114 HIS B O 1
ATOM 2068 N N . TYR B 1 115 ? -9.117 8.758 2.656 1 97.12 115 TYR B N 1
ATOM 2069 C CA . TYR B 1 115 ? -8.148 9.508 3.459 1 97.12 115 TYR B CA 1
ATOM 2070 C C . TYR B 1 115 ? -6.805 9.594 2.748 1 97.12 115 TYR B C 1
ATOM 2072 O O . TYR B 1 115 ? -6.309 8.594 2.217 1 97.12 115 TYR B O 1
ATOM 2080 N N . ARG B 1 116 ? -6.246 10.797 2.746 1 95.12 116 ARG B N 1
ATOM 2081 C CA . ARG B 1 116 ? -4.895 10.992 2.232 1 95.12 116 ARG B CA 1
ATOM 2082 C C . ARG B 1 116 ? -3.959 11.5 3.328 1 95.12 116 ARG B C 1
ATOM 2084 O O . ARG B 1 116 ? -4.27 12.469 4.02 1 95.12 116 ARG B O 1
ATOM 2091 N N . ILE B 1 117 ? -2.91 10.781 3.561 1 95.31 117 ILE B N 1
ATOM 2092 C CA . ILE B 1 117 ? -1.812 11.242 4.402 1 95.31 117 ILE B CA 1
ATOM 2093 C C . ILE B 1 117 ? -0.662 11.734 3.523 1 95.31 117 ILE B C 1
ATOM 2095 O O . ILE B 1 117 ? -0.051 10.945 2.795 1 95.31 117 ILE B O 1
ATOM 2099 N N . SER B 1 118 ? -0.439 13.008 3.605 1 90.81 118 SER B N 1
ATOM 2100 C CA . SER B 1 118 ? 0.587 13.609 2.76 1 90.81 118 SER B 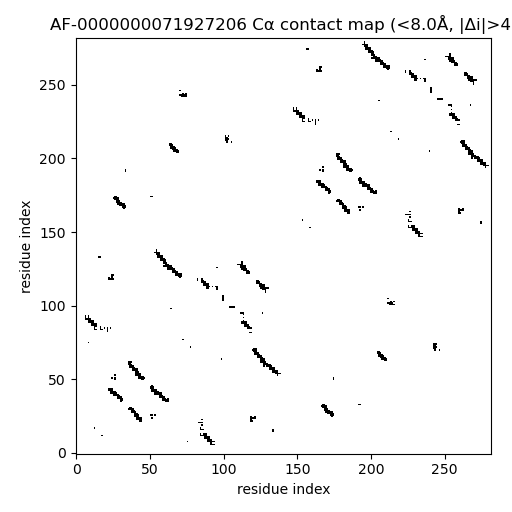CA 1
ATOM 2101 C C . SER B 1 118 ? 1.737 14.156 3.596 1 90.81 118 SER B C 1
ATOM 2103 O O . SER B 1 118 ? 1.514 14.844 4.594 1 90.81 118 SER B O 1
ATOM 2105 N N . THR B 1 119 ? 2.869 13.742 3.217 1 87.94 119 THR B N 1
ATOM 2106 C CA . THR B 1 119 ? 4.102 14.328 3.73 1 87.94 119 THR B CA 1
ATOM 2107 C C . THR B 1 119 ? 4.957 14.875 2.59 1 87.94 119 THR B C 1
ATOM 2109 O O . THR B 1 119 ? 4.547 14.844 1.429 1 87.94 119 THR B O 1
ATOM 2112 N N . TRP B 1 120 ? 6.02 15.461 2.934 1 80.56 120 TRP B N 1
ATOM 2113 C CA . TRP B 1 120 ? 6.848 16.109 1.921 1 80.56 120 TRP B CA 1
ATOM 2114 C C . TRP B 1 120 ? 7.305 15.102 0.87 1 80.56 120 TRP B C 1
ATOM 2116 O O . TRP B 1 120 ? 7.445 15.445 -0.306 1 80.56 120 TRP B O 1
ATOM 2126 N N . ASP B 1 121 ? 7.449 13.859 1.263 1 81.56 121 ASP B N 1
ATOM 2127 C CA . ASP B 1 121 ? 8.109 12.93 0.356 1 81.56 121 ASP B CA 1
ATOM 2128 C C . ASP B 1 121 ? 7.156 11.805 -0.064 1 81.56 121 ASP B C 1
ATOM 2130 O O . ASP B 1 121 ? 7.43 11.086 -1.023 1 81.56 121 ASP B O 1
ATOM 2134 N N . TYR B 1 122 ? 6.086 11.648 0.645 1 89.12 122 TYR B N 1
ATOM 2135 C CA . TYR B 1 122 ? 5.207 10.523 0.336 1 89.12 122 TYR B CA 1
ATOM 2136 C C . TYR B 1 122 ? 3.742 10.93 0.465 1 89.12 122 TYR B C 1
ATOM 2138 O O . TYR B 1 122 ? 3.416 11.891 1.159 1 89.12 122 TYR B O 1
ATOM 2146 N N . CYS B 1 123 ? 2.928 10.203 -0.178 1 91.94 123 CYS B N 1
ATOM 2147 C CA . CYS B 1 123 ? 1.482 10.234 0.025 1 91.94 123 CYS B CA 1
ATOM 2148 C C . CYS B 1 123 ? 0.921 8.828 0.17 1 91.94 123 CYS B C 1
ATOM 2150 O O . CYS B 1 123 ? 1.328 7.914 -0.552 1 91.94 123 CYS B O 1
ATOM 2152 N N . ALA B 1 124 ? 0.054 8.688 1.059 1 96.38 124 ALA B N 1
ATOM 2153 C CA . ALA B 1 124 ? -0.699 7.453 1.252 1 96.38 124 ALA B CA 1
ATOM 2154 C C . ALA B 1 124 ? -2.201 7.703 1.155 1 96.38 124 ALA B C 1
ATOM 2156 O O . ALA B 1 124 ? -2.742 8.555 1.87 1 96.38 124 ALA B O 1
ATOM 2157 N N . ASP B 1 125 ? -2.805 7.039 0.251 1 96.62 125 ASP B N 1
ATOM 2158 C CA . ASP B 1 125 ? -4.258 7.078 0.102 1 96.62 125 ASP B CA 1
ATOM 2159 C C . ASP B 1 125 ? -4.898 5.793 0.613 1 96.62 125 ASP B C 1
ATOM 2161 O O . ASP B 1 125 ? -4.441 4.691 0.292 1 96.62 125 ASP B O 1
ATOM 2165 N N . VAL B 1 126 ? -5.934 5.977 1.349 1 98.38 126 VAL B N 1
ATOM 2166 C CA . VAL B 1 126 ? -6.641 4.832 1.915 1 98.38 126 VAL B CA 1
ATOM 2167 C C . VAL B 1 126 ? -8.133 4.941 1.615 1 98.38 126 VAL B C 1
ATOM 2169 O O . VAL B 1 126 ? -8.75 5.98 1.874 1 98.38 126 VAL B O 1
ATOM 2172 N N . LEU B 1 127 ? -8.641 3.912 1.006 1 98.25 127 LEU B N 1
ATOM 2173 C CA . LEU B 1 127 ? -10.086 3.775 0.881 1 98.25 127 LEU B CA 1
ATOM 2174 C C . LEU B 1 127 ? -10.641 2.836 1.948 1 98.25 127 LEU B C 1
ATOM 2176 O O . LEU B 1 127 ? -10.25 1.666 2.01 1 98.25 127 LEU B O 1
ATOM 2180 N N . THR B 1 128 ? -11.5 3.367 2.76 1 98.44 128 THR B N 1
ATOM 2181 C CA . THR B 1 128 ? -12.062 2.619 3.879 1 98.44 128 THR B CA 1
ATOM 2182 C C . THR B 1 128 ? -13.516 3.014 4.121 1 98.44 128 THR B C 1
ATOM 2184 O O . THR B 1 128 ? -13.977 4.043 3.617 1 98.44 128 THR B O 1
ATOM 2187 N N . SER B 1 129 ? -14.203 2.176 4.852 1 97.19 129 SER B N 1
ATOM 2188 C CA . SER B 1 129 ? -15.586 2.496 5.207 1 97.19 129 SER B CA 1
ATOM 2189 C C . SER B 1 129 ? -15.688 2.947 6.66 1 97.19 129 SER B C 1
ATOM 2191 O O . SER B 1 129 ? -16.781 3.227 7.148 1 97.19 129 SER B O 1
ATOM 2193 N N . ARG B 1 130 ? -14.586 3.014 7.332 1 97.12 130 ARG B N 1
ATOM 2194 C CA . ARG B 1 130 ? -14.547 3.416 8.734 1 97.12 130 ARG B CA 1
ATOM 2195 C C . ARG B 1 130 ? -13.477 4.477 8.969 1 97.12 130 ARG B C 1
ATOM 2197 O O . ARG B 1 130 ? -12.375 4.387 8.422 1 97.12 130 ARG B O 1
ATOM 2204 N N . ALA B 1 131 ? -13.875 5.449 9.852 1 97.88 131 ALA B N 1
ATOM 2205 C CA . ALA B 1 131 ? -12.883 6.465 10.211 1 97.88 131 ALA B CA 1
ATOM 2206 C C . ALA B 1 131 ? -11.711 5.844 10.961 1 97.88 131 ALA B C 1
ATOM 2208 O O . ALA B 1 131 ? -11.906 4.961 11.805 1 97.88 131 ALA B O 1
ATOM 2209 N N . PRO B 1 132 ? -10.539 6.316 10.664 1 98.5 132 PRO B N 1
ATOM 2210 C CA . PRO B 1 132 ? -9.375 5.801 11.398 1 98.5 132 PRO B CA 1
ATOM 2211 C C . PRO B 1 132 ? -9.281 6.359 12.812 1 98.5 132 PRO B C 1
ATOM 2213 O O . PRO B 1 132 ? -10.07 7.227 13.195 1 98.5 132 PRO B O 1
ATOM 2216 N N . GLU B 1 133 ? -8.367 5.793 13.531 1 98.31 133 GLU B N 1
ATOM 2217 C CA . GLU B 1 133 ? -8.047 6.254 14.875 1 98.31 133 GLU B CA 1
ATOM 2218 C C . GLU B 1 133 ? -6.621 6.801 14.945 1 98.31 133 GLU B C 1
ATOM 2220 O O . GLU B 1 133 ? -5.707 6.238 14.344 1 98.31 133 GLU B O 1
ATOM 2225 N N . LEU B 1 134 ? -6.531 7.871 15.633 1 97.81 134 LEU B N 1
ATOM 2226 C CA . LEU B 1 134 ? -5.223 8.453 15.906 1 97.81 134 LEU B CA 1
ATOM 2227 C C . LEU B 1 134 ? -4.758 8.117 17.312 1 97.81 134 LEU B C 1
ATOM 2229 O O . LEU B 1 134 ? -5.504 8.305 18.281 1 97.81 134 LEU B O 1
ATOM 2233 N N . GLN B 1 135 ? -3.568 7.566 17.406 1 97.25 135 GLN B N 1
ATOM 2234 C CA . GLN B 1 135 ? -3.002 7.258 18.703 1 97.25 135 GLN B CA 1
ATOM 2235 C C . GLN B 1 135 ? -1.568 7.77 18.828 1 97.25 135 GLN B C 1
ATOM 2237 O O . GLN B 1 135 ? -0.711 7.418 18.016 1 97.25 135 GLN B O 1
ATOM 2242 N N . PHE B 1 136 ? -1.287 8.523 19.844 1 96.88 136 PHE B N 1
ATOM 2243 C CA . PHE B 1 136 ? 0.076 8.969 20.109 1 96.88 136 PHE B CA 1
ATOM 2244 C C . PHE B 1 136 ? 0.873 7.875 20.812 1 96.88 136 PHE B C 1
ATOM 2246 O O . PHE B 1 136 ? 0.324 7.117 21.625 1 96.88 136 PHE B O 1
ATOM 2253 N N . VAL B 1 137 ? 2.1 7.766 20.359 1 92.25 137 VAL B N 1
ATOM 2254 C CA . VAL B 1 137 ? 2.967 6.773 20.984 1 92.25 137 VAL B CA 1
ATOM 2255 C C . VAL B 1 137 ? 3.738 7.414 22.141 1 92.25 137 VAL B C 1
ATOM 2257 O O . VAL B 1 137 ? 4.215 8.547 22.016 1 92.25 137 VAL B O 1
ATOM 2260 N N . ASP B 1 138 ? 3.559 6.855 23.344 1 79.19 138 ASP B N 1
ATOM 2261 C CA . ASP B 1 138 ? 4.246 7.375 24.516 1 79.19 138 ASP B CA 1
ATOM 2262 C C . ASP B 1 138 ? 5.762 7.34 24.328 1 79.19 138 ASP B C 1
ATOM 2264 O O . ASP B 1 138 ? 6.293 6.41 23.719 1 79.19 138 ASP B O 1
ATOM 2268 N N . LYS B 1 139 ? 6.379 8.562 24.453 1 63.47 139 LYS B N 1
ATOM 2269 C CA . LYS B 1 139 ? 7.836 8.586 24.469 1 63.47 139 LYS B CA 1
ATOM 2270 C C . LYS B 1 139 ? 8.383 7.594 25.5 1 63.47 139 LYS B C 1
ATOM 2272 O O . LYS B 1 139 ? 7.891 7.516 26.625 1 63.47 139 LYS B O 1
ATOM 2277 N N . GLY B 1 140 ? 8.453 6.312 25.219 1 45.28 140 GLY B N 1
ATOM 2278 C CA . GLY B 1 140 ? 9.086 5.594 26.312 1 45.28 140 GLY B CA 1
ATOM 2279 C C . GLY B 1 140 ? 9.961 6.48 27.188 1 45.28 140 GLY B C 1
ATOM 2280 O O . GLY B 1 140 ? 10.711 7.316 26.688 1 45.28 140 GLY B O 1
ATOM 2281 N N . ASP B 1 141 ? 9.695 6.594 28.562 1 36.72 141 ASP B N 1
ATOM 2282 C CA . ASP B 1 141 ? 10.641 7.027 29.578 1 36.72 141 ASP B CA 1
ATOM 2283 C C . ASP B 1 141 ? 12.039 6.457 29.312 1 36.72 141 ASP B C 1
ATOM 2285 O O . ASP B 1 141 ? 12.172 5.32 28.859 1 36.72 141 ASP B O 1
#

Sequence (282 aa):
MEQKNAIRQVAVPWAPSRQLPPGLVVAELHQDIWSDSLTIMLGRARSIDLPPQILCRVYFRHIYAVRVMEDCDLAEGKDSHAIEEQIQLITPSRFASWFHQESDGLHLDEDLQHYRISTWDYCADVLTSRAPELQFVDKGDMEQKNAIRQVAVPWAPSRQLPPGLVVAELHQDIWSDSLTIMLGRARSIDLPPQILCRVYFRHIYAVRVMEDCDLAEGKDSHAIEEQIQLITPSRFASWFHQESDGLHLDEDLQHYRISTWDYCADVLTSRAPELQFVDKGD